Protein AF-A0A3A8J4N2-F1 (afdb_monomer)

pLDDT: mean 97.08, std 2.0, range [86.06, 98.88]

Sequence (189 aa):
MFRFPASQLADQCGNGGCVVSAYKDYGGRDYACGGVRYSGHTGIDYALVGGFSKMDYGVWAMNAARGYVEASVDGYFDRCNYWDQANPYAACGLYTANYIIMRHPDNTQTKYWHLKAYTQQFARGTTLACGNWIARVGSSGASTGPHLHFEYWVPGYGTDDPYAGSCGTPYTRWTAQGAYRGLPGITCQ

Radius of gyration: 15.18 Å; Cα contacts (8 Å, |Δi|>4): 567; chains: 1; bounding box: 36×42×35 Å

Secondary structure (DSSP, 8-state):
-B--SB---TTTTGGGTEEEEE---SSSS-TTSSS---TT--SEEEEETTHHHHHHH-PEEE--SSEEEEEEE--S--B--B--SS-TTSTTSTT---EEEEEPTTS-EEEEESBPTT-----TT-EE-TT-EEEEB-B-SSBSSSEEEEEEEETTTEEE-SSB-TTSBSS--BSS--STTSPPP----

Foldseek 3Di:
DWAFFWDCDCLAPPPPQKWWQAAADLPQAHQARHRSHDPRQQFIKTAGDVWVVNLVVWIFGWATAWFFFADWDAAQDQFDQAEDPVDLPPSQHVVRWTKTWTADPLRKIKIKISFDHPFADDDGGDTDGGGHGGGTFTHTHNGNTTIITMWIADPPPGTAYLDHYDSGHPDHVAPARDDVRDTTHRDYD

Solvent-accessible surface area (backbone atoms only — not comparable to full-atom values): 9259 Å² total; per-residue (Å²): 97,26,17,42,51,50,42,62,51,72,89,34,36,15,92,66,24,39,41,58,65,28,32,28,37,53,89,83,21,11,30,76,63,41,70,52,39,53,93,81,32,61,25,34,31,39,32,35,51,67,30,64,64,37,36,73,73,55,33,40,28,25,37,31,38,50,29,25,30,68,44,72,44,72,65,35,54,29,82,23,64,42,61,42,82,90,40,41,79,39,64,22,0,69,75,23,42,11,31,42,30,34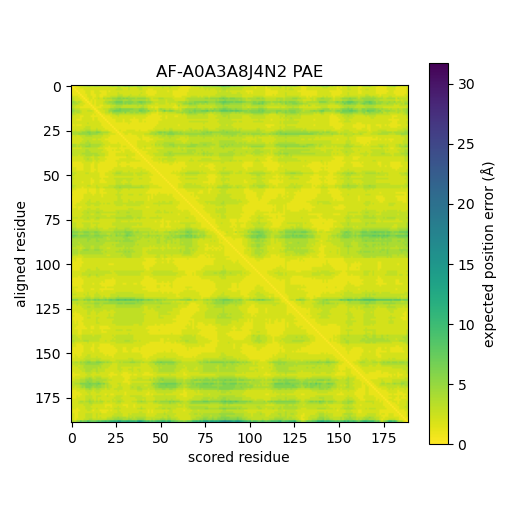,37,30,92,88,63,29,34,44,35,42,33,19,20,29,50,80,40,69,77,74,59,72,69,43,74,43,57,46,66,42,75,46,30,29,34,13,8,7,2,61,18,63,45,30,25,38,40,40,30,35,34,39,80,100,74,41,65,45,55,50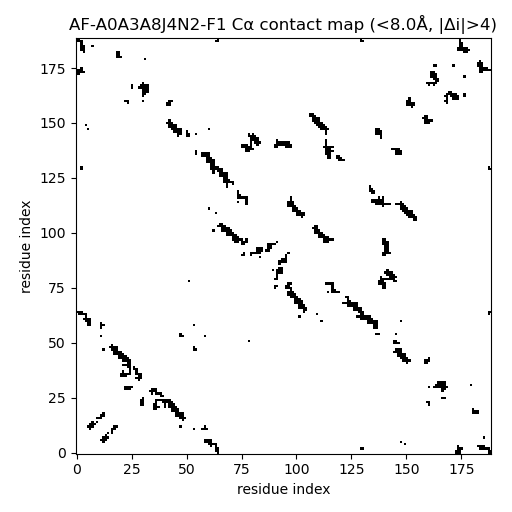,54,46,26,93,49,50,38,90,58,59,34,37,69,34,60,61,56,92,71,43,70,42,31,76,56,73,119

Nearest PDB structures (foldseek):
  6smk-assembly1_A  TM=7.694E-01  e=2.503E-06  Enterococcus faecalis V583
  4qpb-assembly1_A  TM=7.533E-01  e=2.503E-06  Staphylococcus simulans
  6jmx-assembly1_A  TM=8.275E-01  e=1.469E-05  Campylobacter jejuni
  6jn7-assembly2_B  TM=6.288E-01  e=1.186E-05  Campylobacter jejuni
  6yj1-assembly2_B  TM=6.320E-01  e=4.295E-05  Staphylococcus phage 2638A

Mean predicted aligned error: 2.53 Å

Structure (mmCIF, N/CA/C/O backbone):
data_AF-A0A3A8J4N2-F1
#
_entry.id   AF-A0A3A8J4N2-F1
#
loop_
_atom_site.group_PDB
_atom_site.id
_atom_site.type_symbol
_atom_site.label_atom_id
_atom_site.label_alt_id
_atom_site.label_comp_id
_atom_site.label_asym_id
_atom_site.label_entity_id
_atom_site.label_seq_id
_atom_site.pdbx_PDB_ins_code
_atom_site.Cartn_x
_atom_site.Cartn_y
_atom_site.Cartn_z
_atom_site.occupancy
_atom_site.B_iso_or_equiv
_atom_site.auth_seq_id
_atom_site.auth_comp_id
_atom_site.auth_asym_id
_atom_site.auth_atom_id
_atom_site.pdbx_PDB_model_num
ATOM 1 N N . MET A 1 1 ? 5.562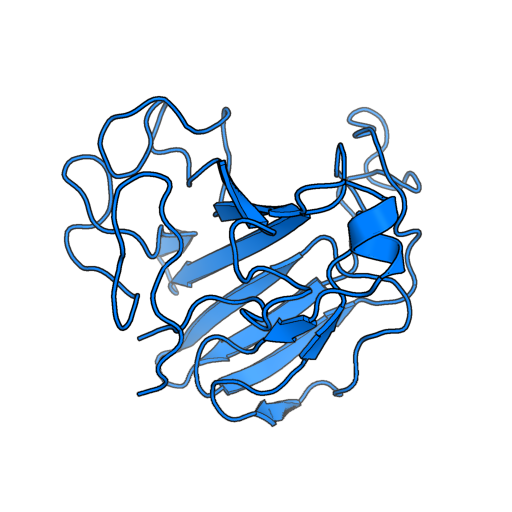 -15.743 2.727 1.00 93.88 1 MET A N 1
ATOM 2 C CA . MET A 1 1 ? 5.224 -15.111 1.433 1.00 93.88 1 MET A CA 1
ATOM 3 C C . MET A 1 1 ? 3.929 -14.333 1.591 1.00 93.88 1 MET A C 1
ATOM 5 O O . MET A 1 1 ? 3.207 -14.573 2.551 1.00 93.88 1 MET A O 1
ATOM 9 N N . PHE A 1 2 ? 3.666 -13.404 0.683 1.00 98.19 2 PHE A N 1
ATOM 10 C CA . PHE A 1 2 ? 2.557 -12.467 0.699 1.00 98.19 2 PHE A CA 1
ATOM 11 C C . PHE A 1 2 ? 1.561 -12.794 -0.408 1.00 98.19 2 PHE A C 1
ATOM 13 O O . PHE A 1 2 ? 1.954 -13.120 -1.528 1.00 98.19 2 PHE A O 1
ATOM 20 N N . ARG A 1 3 ? 0.275 -12.629 -0.120 1.00 97.88 3 ARG A N 1
ATOM 21 C CA . ARG A 1 3 ? -0.743 -12.414 -1.151 1.00 97.88 3 ARG A CA 1
ATOM 22 C C . ARG A 1 3 ? -0.863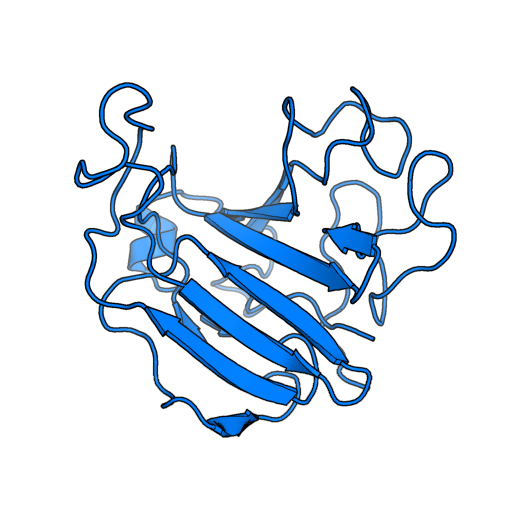 -10.927 -1.483 1.00 97.88 3 ARG A C 1
ATOM 24 O O . ARG A 1 3 ? -0.523 -10.084 -0.657 1.00 97.88 3 ARG A O 1
ATOM 31 N N . PHE A 1 4 ? -1.453 -10.599 -2.627 1.00 98.38 4 PHE A N 1
ATOM 32 C CA . PHE A 1 4 ? -1.806 -9.231 -3.016 1.00 98.38 4 PHE A CA 1
ATOM 33 C C . PHE A 1 4 ? -2.555 -8.487 -1.900 1.00 98.38 4 PHE A C 1
ATOM 35 O O . PHE A 1 4 ? -3.528 -9.034 -1.410 1.00 98.38 4 PHE A O 1
ATOM 42 N N . PRO A 1 5 ? -2.189 -7.267 -1.480 1.00 98.38 5 PRO A N 1
ATOM 43 C CA . PRO A 1 5 ? -2.724 -6.667 -0.252 1.00 98.38 5 PRO A CA 1
ATOM 44 C C . PRO A 1 5 ? -4.085 -5.960 -0.401 1.00 98.38 5 PRO A C 1
ATOM 46 O O . PRO A 1 5 ? -4.490 -5.226 0.498 1.00 98.38 5 PRO A O 1
ATOM 49 N N . ALA A 1 6 ? -4.821 -6.170 -1.498 1.00 98.19 6 ALA A N 1
ATOM 50 C CA . ALA A 1 6 ? -6.174 -5.637 -1.681 1.00 98.19 6 ALA A CA 1
ATOM 51 C C . ALA A 1 6 ? -7.142 -6.669 -2.281 1.00 98.19 6 ALA A C 1
ATOM 53 O O . ALA A 1 6 ? -6.742 -7.682 -2.851 1.00 98.19 6 ALA A O 1
ATOM 54 N N . SER A 1 7 ? -8.441 -6.450 -2.124 1.00 96.94 7 SER A N 1
ATOM 55 C CA . SER A 1 7 ? -9.482 -7.375 -2.583 1.00 96.94 7 SER A CA 1
ATOM 56 C C . SER A 1 7 ? -9.609 -7.448 -4.100 1.00 96.94 7 SER A C 1
ATOM 58 O O . SER A 1 7 ? -9.824 -6.434 -4.756 1.00 96.94 7 SER A O 1
ATOM 60 N N . GLN A 1 8 ? -9.563 -8.667 -4.646 1.00 92.44 8 GLN A N 1
ATOM 61 C CA . GLN A 1 8 ? -9.831 -8.959 -6.061 1.00 92.44 8 GLN A CA 1
ATOM 62 C C . GLN A 1 8 ? -11.274 -9.410 -6.331 1.00 92.44 8 GLN A C 1
ATOM 64 O O . GLN A 1 8 ? -11.534 -10.083 -7.328 1.00 92.44 8 GLN A O 1
ATOM 69 N N . LEU A 1 9 ? -12.233 -9.033 -5.479 1.00 93.38 9 LEU A N 1
ATOM 70 C CA . LEU A 1 9 ? -13.641 -9.107 -5.880 1.00 93.38 9 LEU A CA 1
ATOM 71 C C . LEU A 1 9 ? -13.841 -8.327 -7.191 1.00 93.38 9 LEU A C 1
ATOM 73 O O . LEU A 1 9 ? -13.159 -7.325 -7.429 1.00 93.38 9 LEU A O 1
ATOM 77 N N . ALA A 1 10 ? -14.740 -8.812 -8.051 1.00 89.19 10 ALA A N 1
ATOM 78 C CA . ALA A 1 10 ? -14.925 -8.317 -9.421 1.00 89.19 10 ALA A CA 1
ATOM 79 C C . ALA A 1 10 ? -15.253 -6.814 -9.503 1.00 89.19 10 ALA A C 1
ATOM 81 O O . ALA A 1 10 ? -14.955 -6.169 -10.503 1.00 89.19 10 ALA A O 1
ATOM 82 N N . ASP A 1 11 ? -15.856 -6.270 -8.451 1.00 89.81 11 ASP A N 1
ATOM 83 C CA . ASP A 1 11 ? -16.238 -4.870 -8.271 1.00 89.81 11 ASP A CA 1
ATOM 84 C C . ASP A 1 11 ? -15.158 -4.013 -7.572 1.00 89.81 11 ASP A C 1
ATOM 86 O O . ASP A 1 11 ? -15.227 -2.779 -7.606 1.00 89.81 11 ASP A O 1
ATOM 90 N N . GLN A 1 12 ? -14.129 -4.638 -6.992 1.00 95.44 12 GLN A N 1
ATOM 91 C CA . GLN A 1 12 ? -13.005 -3.991 -6.305 1.00 95.44 12 GLN A CA 1
ATOM 92 C C . GLN A 1 12 ? -11.764 -3.951 -7.202 1.00 95.44 12 GLN A C 1
ATOM 94 O O . GLN A 1 12 ? -11.810 -3.259 -8.212 1.00 95.44 12 GLN A O 1
ATOM 99 N N . CYS A 1 13 ? -10.665 -4.643 -6.871 1.00 96.75 13 CYS A N 1
ATOM 100 C CA . CYS A 1 13 ? -9.487 -4.713 -7.746 1.00 96.75 13 CYS A CA 1
ATOM 101 C C . CYS A 1 13 ? -9.597 -5.780 -8.844 1.00 96.75 13 CYS A C 1
ATOM 103 O O . CYS A 1 13 ? -8.736 -5.831 -9.724 1.00 96.75 13 CYS A O 1
ATOM 105 N N . GLY A 1 14 ? -10.613 -6.648 -8.796 1.00 92.44 14 GLY A N 1
ATOM 106 C CA . GLY A 1 14 ? -10.880 -7.601 -9.870 1.00 92.44 14 GLY A CA 1
ATOM 107 C C . GLY A 1 14 ? -11.170 -6.883 -11.191 1.00 92.44 14 GLY A C 1
ATOM 108 O O . GLY A 1 14 ? -11.513 -5.702 -11.208 1.00 92.44 14 GLY A O 1
ATOM 109 N N . ASN A 1 15 ? -10.997 -7.588 -12.313 1.00 91.38 15 ASN A N 1
ATOM 110 C CA . ASN A 1 15 ? -11.297 -7.080 -13.661 1.00 91.38 15 ASN A CA 1
ATOM 111 C C . ASN A 1 15 ? -10.657 -5.715 -13.995 1.00 91.38 15 ASN A C 1
ATOM 113 O O . ASN A 1 15 ? -11.250 -4.896 -14.692 1.00 91.38 15 ASN A O 1
ATOM 117 N N . GLY A 1 16 ? -9.443 -5.463 -13.493 1.00 93.12 16 GLY A N 1
ATOM 118 C CA . GLY A 1 16 ? -8.705 -4.226 -13.763 1.00 93.12 16 GLY A CA 1
ATOM 119 C C . GLY A 1 16 ? -9.111 -3.036 -12.892 1.00 93.12 16 GLY A C 1
ATOM 120 O O . GLY A 1 16 ? -8.769 -1.905 -13.218 1.00 93.12 16 GLY A O 1
ATOM 121 N N . GLY A 1 17 ? -9.816 -3.259 -11.779 1.00 96.56 17 GLY A N 1
ATOM 122 C CA . GLY A 1 17 ? -10.197 -2.182 -10.864 1.00 96.56 17 GLY A CA 1
ATOM 123 C C . GLY A 1 17 ? -9.047 -1.601 -10.028 1.00 96.56 17 GLY A C 1
ATOM 124 O O . GLY A 1 17 ? -9.217 -0.549 -9.413 1.00 96.56 17 GLY A O 1
ATOM 125 N N . CYS A 1 18 ? -7.872 -2.238 -10.039 1.00 97.94 18 CYS A N 1
ATOM 126 C CA . CYS A 1 18 ? -6.632 -1.688 -9.493 1.00 97.94 18 CYS A CA 1
ATOM 127 C C . CYS A 1 18 ? -5.467 -1.941 -10.449 1.00 97.94 18 CYS A C 1
ATOM 129 O O . CYS A 1 18 ? -5.432 -2.958 -11.144 1.00 97.94 18 CYS A O 1
ATOM 131 N N . VAL A 1 19 ? -4.493 -1.035 -10.449 1.00 97.38 19 VAL A N 1
ATOM 132 C CA . VAL A 1 19 ? -3.272 -1.146 -11.258 1.00 97.38 19 VAL A CA 1
ATOM 133 C C . VAL A 1 19 ? -2.054 -0.793 -10.427 1.00 97.38 19 VAL A C 1
ATOM 135 O O . VAL A 1 19 ? -2.144 0.014 -9.505 1.00 97.38 19 VAL A O 1
ATOM 138 N N . VAL A 1 20 ? -0.899 -1.353 -10.783 1.00 98.19 20 VAL A N 1
ATOM 139 C CA . VAL A 1 20 ? 0.361 -0.858 -10.227 1.00 98.19 20 VAL A CA 1
ATOM 140 C C . VAL A 1 20 ? 0.706 0.478 -10.885 1.00 98.19 20 VAL A C 1
ATOM 142 O O . VAL A 1 20 ? 0.865 0.551 -12.112 1.00 98.19 20 VAL A O 1
ATOM 145 N N . SER A 1 21 ? 0.799 1.533 -10.077 1.00 97.94 21 SER A N 1
ATOM 146 C CA . SER A 1 21 ? 1.184 2.878 -10.523 1.00 97.94 21 SER A CA 1
ATOM 147 C C . SER A 1 21 ? 2.650 3.195 -10.246 1.00 97.94 21 SER A C 1
ATOM 149 O O . SER A 1 21 ? 3.254 3.927 -11.029 1.00 97.94 21 SER A O 1
ATOM 151 N N . ALA A 1 22 ? 3.232 2.618 -9.195 1.00 98.31 22 ALA A N 1
ATOM 152 C CA . ALA A 1 22 ? 4.645 2.758 -8.867 1.00 98.31 22 ALA A CA 1
ATOM 153 C C . ALA A 1 22 ? 5.157 1.530 -8.102 1.00 98.31 22 ALA A C 1
ATOM 155 O O . ALA A 1 22 ? 4.448 0.967 -7.272 1.00 98.31 22 ALA A O 1
ATOM 156 N N . TYR A 1 23 ? 6.396 1.142 -8.378 1.00 98.56 23 TYR A N 1
ATOM 157 C CA . TYR A 1 23 ? 7.195 0.182 -7.618 1.00 98.56 23 TYR A CA 1
ATOM 158 C C . TYR A 1 23 ? 8.248 0.910 -6.785 1.00 98.56 23 TYR A C 1
ATOM 160 O O . TYR A 1 23 ? 8.446 2.120 -6.953 1.00 98.56 23 TYR A O 1
ATOM 168 N N . LYS A 1 24 ? 8.955 0.174 -5.923 1.00 98.06 24 LYS A N 1
ATOM 169 C CA . LYS A 1 24 ? 10.023 0.737 -5.100 1.00 98.06 24 LYS A CA 1
ATOM 170 C C . LYS A 1 24 ? 11.123 1.300 -6.001 1.00 98.06 24 LYS A C 1
ATOM 172 O O . LYS A 1 24 ? 11.468 0.716 -7.029 1.00 98.06 24 LYS A O 1
ATOM 177 N N . ASP A 1 25 ? 11.690 2.430 -5.600 1.00 97.88 25 ASP A N 1
ATOM 178 C CA . ASP A 1 25 ? 12.796 3.060 -6.306 1.00 97.88 25 ASP A CA 1
ATOM 179 C C . ASP A 1 25 ? 14.148 2.457 -5.894 1.00 97.88 25 ASP A C 1
ATOM 181 O O . ASP A 1 25 ? 14.614 2.617 -4.765 1.00 97.88 25 ASP A O 1
ATOM 185 N N . TYR A 1 26 ? 14.810 1.792 -6.838 1.00 95.69 26 TYR A N 1
ATOM 186 C CA . TYR A 1 26 ? 16.181 1.292 -6.744 1.00 95.69 26 TYR A CA 1
ATOM 187 C C . TYR A 1 26 ? 17.149 2.246 -7.458 1.00 95.69 26 TYR A C 1
ATOM 189 O O . TYR A 1 26 ? 17.800 1.901 -8.447 1.00 95.69 26 TYR A O 1
ATOM 197 N N . GLY A 1 27 ? 17.231 3.486 -6.967 1.00 94.31 27 GLY A N 1
ATOM 198 C CA . GLY A 1 27 ? 18.179 4.484 -7.475 1.00 94.31 27 GLY A CA 1
ATOM 199 C C . GLY A 1 27 ? 17.889 4.914 -8.914 1.00 94.31 27 GLY A C 1
ATOM 200 O O . GLY A 1 27 ? 18.793 4.987 -9.747 1.00 94.31 27 GLY A O 1
ATOM 201 N N . GLY A 1 28 ? 16.620 5.168 -9.224 1.00 95.94 28 GLY A N 1
ATOM 202 C CA . GLY A 1 28 ? 16.160 5.629 -10.527 1.00 95.94 28 GLY A CA 1
ATOM 203 C C . GLY A 1 28 ? 15.512 4.550 -11.399 1.00 95.94 28 GLY A C 1
ATOM 204 O O . GLY A 1 28 ? 15.123 4.848 -12.534 1.00 95.94 28 GLY A O 1
ATOM 205 N N . ARG A 1 29 ? 15.364 3.323 -10.898 1.00 97.31 29 ARG A N 1
ATOM 206 C CA . ARG A 1 29 ? 14.798 2.166 -11.612 1.00 97.31 29 ARG A CA 1
ATOM 207 C C . ARG A 1 29 ? 13.898 1.352 -10.686 1.00 97.31 29 ARG A C 1
ATOM 209 O O . ARG A 1 29 ? 14.113 1.362 -9.483 1.00 97.31 29 ARG A O 1
ATOM 216 N N . ASP A 1 30 ? 12.914 0.650 -11.235 1.00 97.75 30 ASP A N 1
ATOM 217 C CA . ASP A 1 30 ? 12.145 -0.350 -10.479 1.00 97.75 30 ASP A CA 1
ATOM 218 C C . ASP A 1 30 ? 12.846 -1.726 -10.449 1.00 97.75 30 ASP A C 1
ATOM 220 O O . ASP A 1 30 ? 13.921 -1.908 -11.033 1.00 97.75 30 ASP A O 1
ATOM 224 N N . TYR A 1 31 ? 12.234 -2.711 -9.779 1.00 97.62 31 TYR A N 1
ATOM 225 C CA . TYR A 1 31 ? 12.774 -4.070 -9.630 1.00 97.62 31 TYR A CA 1
ATOM 226 C C . TYR A 1 31 ? 13.140 -4.745 -10.968 1.00 97.62 31 TYR A C 1
ATOM 228 O O . TYR A 1 31 ? 14.070 -5.553 -11.025 1.00 97.62 31 TYR A O 1
ATOM 236 N N . ALA A 1 32 ? 12.437 -4.401 -12.052 1.00 97.44 32 ALA A N 1
ATOM 237 C CA . ALA A 1 32 ? 12.620 -4.952 -13.393 1.00 97.44 32 ALA A CA 1
ATOM 238 C C . ALA A 1 32 ? 13.513 -4.068 -14.280 1.00 97.44 32 ALA A C 1
ATOM 240 O O . ALA A 1 32 ? 13.529 -4.227 -15.499 1.00 97.44 32 ALA A O 1
ATOM 241 N N . CYS A 1 33 ? 14.259 -3.135 -13.680 1.00 97.50 33 CYS A N 1
ATOM 242 C CA . CYS A 1 33 ? 15.061 -2.130 -14.376 1.00 97.50 33 CYS A CA 1
ATOM 243 C C . CYS A 1 33 ? 14.235 -1.145 -15.226 1.00 97.50 33 CYS A C 1
ATOM 245 O O . CYS A 1 33 ? 14.795 -0.460 -16.084 1.00 97.50 33 CYS A O 1
ATOM 247 N N . GLY A 1 34 ? 12.922 -1.068 -14.993 1.00 96.69 34 GLY A N 1
ATOM 248 C CA . GLY A 1 34 ? 11.997 -0.168 -15.666 1.00 96.69 34 GLY A CA 1
ATOM 249 C C . GLY A 1 34 ? 11.867 1.192 -14.978 1.00 96.69 34 GLY A C 1
ATOM 250 O O . GLY A 1 34 ? 12.604 1.533 -14.050 1.00 96.69 34 GLY A O 1
ATOM 251 N N . GLY A 1 35 ? 10.917 1.989 -15.472 1.00 97.00 35 GLY A N 1
ATOM 252 C CA . GLY A 1 35 ? 10.662 3.359 -15.017 1.00 97.00 35 GLY A CA 1
ATOM 253 C C . GLY A 1 35 ? 9.353 3.553 -14.248 1.00 97.00 35 GLY A C 1
ATOM 254 O O . GLY A 1 35 ? 8.973 4.699 -14.025 1.00 97.00 35 GLY A O 1
ATOM 255 N N . VAL A 1 36 ? 8.636 2.489 -13.867 1.00 97.75 36 VAL A N 1
ATOM 256 C CA . VAL A 1 36 ? 7.345 2.600 -13.156 1.00 97.75 36 VAL A CA 1
ATOM 257 C C . VAL A 1 36 ? 7.616 2.823 -11.670 1.00 97.75 36 VAL A C 1
ATOM 259 O O . VAL A 1 36 ? 7.467 1.935 -10.841 1.00 97.75 36 VAL A O 1
ATOM 262 N N . ARG A 1 37 ? 8.091 4.025 -11.352 1.00 96.88 37 ARG A N 1
ATOM 263 C CA . ARG A 1 37 ? 8.495 4.480 -10.017 1.00 96.88 37 ARG A CA 1
ATOM 264 C C . ARG A 1 37 ? 8.560 6.005 -9.997 1.00 96.88 37 ARG A C 1
ATOM 266 O O . ARG A 1 37 ? 8.595 6.643 -11.049 1.00 96.88 37 ARG A O 1
ATOM 273 N N . TYR A 1 38 ? 8.722 6.586 -8.816 1.00 96.44 38 TYR A N 1
ATOM 274 C CA . TYR A 1 38 ? 9.194 7.965 -8.652 1.00 96.44 38 TYR A CA 1
ATOM 275 C C . TYR A 1 38 ? 10.322 8.031 -7.618 1.00 96.44 38 TYR A C 1
ATOM 277 O O . TYR A 1 38 ? 10.585 7.058 -6.919 1.00 96.44 38 TYR A O 1
ATOM 285 N N . SER A 1 39 ? 11.053 9.150 -7.588 1.00 96.25 39 SER A N 1
ATOM 286 C CA . SER A 1 39 ? 12.271 9.288 -6.777 1.00 96.25 39 SER A CA 1
ATOM 287 C C . SER A 1 39 ? 11.998 9.051 -5.292 1.00 96.25 39 SER A C 1
ATOM 289 O O . SER A 1 39 ? 11.147 9.722 -4.713 1.00 96.25 39 SER A O 1
ATOM 291 N N . GLY A 1 40 ? 12.753 8.140 -4.680 1.00 95.06 40 GLY A N 1
ATOM 292 C CA . GLY A 1 40 ? 12.669 7.838 -3.250 1.00 95.06 40 GLY A CA 1
ATOM 293 C C . GLY A 1 40 ? 11.438 7.031 -2.829 1.00 95.06 40 GLY A C 1
ATOM 294 O O . GLY A 1 40 ? 11.182 6.918 -1.634 1.00 95.06 40 GLY A O 1
ATOM 295 N N . HIS A 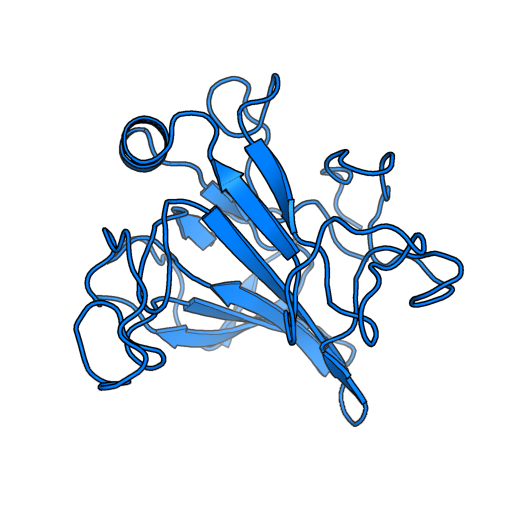1 41 ? 10.674 6.474 -3.772 1.00 97.19 41 HIS A N 1
ATOM 296 C CA . HIS A 1 41 ? 9.500 5.665 -3.456 1.00 97.19 41 HIS A CA 1
ATOM 297 C C . HIS A 1 41 ? 9.881 4.376 -2.704 1.00 97.19 41 HIS A C 1
ATOM 299 O O . HIS A 1 41 ? 10.722 3.603 -3.164 1.00 97.19 41 HIS A O 1
ATOM 305 N N . THR A 1 42 ? 9.268 4.133 -1.545 1.00 97.31 42 THR A N 1
ATOM 306 C CA . THR A 1 42 ? 9.687 3.093 -0.587 1.00 97.31 42 THR A CA 1
ATOM 307 C C . THR A 1 42 ? 8.922 1.776 -0.687 1.00 97.31 42 THR A C 1
ATOM 309 O O . THR A 1 42 ? 9.300 0.814 -0.016 1.00 97.31 42 THR A O 1
ATOM 312 N N . GLY A 1 43 ? 7.883 1.710 -1.517 1.00 97.50 43 GLY A N 1
ATOM 313 C CA . GLY A 1 43 ? 6.956 0.585 -1.564 1.00 97.50 43 GLY A CA 1
ATOM 314 C C . GLY A 1 43 ? 6.315 0.415 -2.934 1.00 97.50 43 GLY A C 1
ATOM 315 O O . GLY A 1 43 ? 6.937 0.673 -3.960 1.00 97.50 43 GLY A O 1
ATOM 316 N N . ILE A 1 44 ? 5.072 -0.052 -2.952 1.00 98.56 44 ILE A N 1
ATOM 317 C CA . ILE A 1 44 ? 4.290 -0.269 -4.168 1.00 98.56 44 ILE A CA 1
ATOM 318 C C . ILE A 1 44 ? 2.964 0.462 -4.039 1.00 98.56 44 ILE A C 1
ATOM 320 O O . ILE A 1 44 ? 2.254 0.268 -3.052 1.00 98.56 44 ILE A O 1
ATOM 324 N N . ASP A 1 45 ? 2.598 1.201 -5.078 1.00 98.69 45 ASP A N 1
ATOM 325 C CA . ASP A 1 45 ? 1.304 1.858 -5.164 1.00 98.69 45 ASP A CA 1
ATOM 326 C C . ASP A 1 45 ? 0.355 1.049 -6.037 1.00 98.69 45 ASP A C 1
ATOM 328 O O . ASP A 1 45 ? 0.590 0.832 -7.232 1.00 98.69 45 ASP A O 1
ATOM 332 N N . TYR A 1 46 ? -0.756 0.643 -5.434 1.00 98.69 46 TYR A N 1
ATOM 333 C CA . TYR A 1 46 ? -1.889 0.052 -6.127 1.00 98.69 46 TYR A CA 1
ATOM 334 C C . TYR A 1 46 ? -2.990 1.101 -6.268 1.00 98.69 46 TYR A C 1
ATOM 336 O O . TYR A 1 46 ? -3.827 1.270 -5.376 1.00 98.69 46 TYR A O 1
ATOM 344 N N . ALA A 1 47 ? -2.970 1.827 -7.384 1.00 98.56 47 ALA A N 1
ATOM 345 C CA . ALA A 1 47 ? -3.955 2.856 -7.686 1.00 98.56 47 ALA A CA 1
ATOM 346 C C . ALA A 1 47 ? -5.339 2.250 -7.927 1.00 98.56 47 ALA A C 1
ATOM 348 O O . ALA A 1 47 ? -5.479 1.242 -8.629 1.00 98.56 47 ALA A O 1
ATOM 349 N N . LEU A 1 48 ? -6.367 2.897 -7.376 1.00 98.50 48 LEU A N 1
ATOM 350 C CA . LEU A 1 48 ? -7.757 2.525 -7.611 1.00 98.50 48 LEU A CA 1
ATOM 351 C C . LEU A 1 48 ? -8.219 3.083 -8.961 1.00 98.50 48 LEU A C 1
ATOM 353 O O . LEU A 1 48 ? -8.315 4.299 -9.153 1.00 98.50 48 LEU A O 1
ATOM 357 N N . VAL A 1 49 ? -8.557 2.202 -9.901 1.00 97.81 49 VAL A N 1
ATOM 358 C CA . VAL A 1 49 ? -9.103 2.615 -11.198 1.00 97.81 49 VAL A CA 1
ATOM 359 C C . VAL A 1 49 ? -10.521 3.146 -10.985 1.00 97.81 49 VAL A C 1
ATOM 361 O O . VAL A 1 49 ? -11.402 2.446 -10.483 1.00 97.81 49 VAL A O 1
ATOM 364 N N . GLY A 1 50 ? -10.725 4.417 -11.337 1.00 96.50 50 GLY A N 1
ATOM 365 C CA . GLY A 1 50 ? -11.932 5.186 -11.010 1.00 96.50 50 GLY A CA 1
ATOM 366 C C . GLY A 1 50 ? -11.758 6.168 -9.844 1.00 96.50 50 GLY A C 1
ATOM 367 O O . GLY A 1 50 ? -12.708 6.874 -9.507 1.00 96.50 50 GLY A O 1
ATOM 368 N N . GLY A 1 51 ? -10.563 6.243 -9.242 1.00 98.12 51 GLY A N 1
ATOM 369 C CA . GLY A 1 51 ? -10.190 7.274 -8.272 1.00 98.12 51 GLY A CA 1
ATOM 370 C C . GLY A 1 51 ? -11.143 7.349 -7.079 1.00 98.12 51 GLY A C 1
ATOM 371 O O . GLY A 1 51 ? -11.479 6.333 -6.468 1.00 98.12 51 GLY A O 1
ATOM 372 N N . PHE A 1 52 ? -11.598 8.558 -6.747 1.00 98.50 52 PHE A N 1
ATOM 373 C CA . PHE A 1 52 ? -12.463 8.791 -5.586 1.00 98.50 52 PHE A CA 1
ATOM 374 C C . PHE A 1 52 ? -13.797 8.046 -5.653 1.00 98.50 52 PHE A C 1
ATOM 376 O O . PHE A 1 52 ? -14.244 7.542 -4.631 1.00 98.50 52 PHE A O 1
ATOM 383 N N . SER A 1 53 ? -14.383 7.861 -6.838 1.00 97.69 53 SER A N 1
ATOM 384 C CA . SER A 1 53 ? -15.606 7.060 -6.975 1.00 97.69 53 SER A CA 1
ATOM 385 C C . SER A 1 53 ? -15.374 5.593 -6.592 1.00 97.69 53 SER A C 1
ATOM 387 O O . SER A 1 53 ? -16.230 4.965 -5.971 1.00 97.69 53 SER A O 1
ATOM 389 N N . LYS A 1 54 ? -14.196 5.036 -6.913 1.00 97.88 54 LYS A N 1
ATOM 390 C CA . LYS A 1 54 ? -13.813 3.672 -6.506 1.00 97.88 54 LYS A CA 1
ATOM 391 C C . LYS A 1 54 ? -13.469 3.596 -5.014 1.00 97.88 54 LYS A C 1
ATOM 393 O O . LYS A 1 54 ? -13.790 2.603 -4.364 1.00 97.88 54 LYS A O 1
ATOM 398 N N . MET A 1 55 ? -12.866 4.643 -4.457 1.00 98.25 55 MET A N 1
ATOM 399 C CA . MET A 1 55 ? -12.673 4.771 -3.009 1.00 98.25 55 MET A CA 1
ATOM 400 C C . MET A 1 55 ? -14.014 4.772 -2.259 1.00 98.25 55 MET A C 1
ATOM 402 O O . MET A 1 55 ? -14.157 4.055 -1.270 1.00 98.25 55 MET A O 1
ATOM 406 N N . ASP A 1 56 ? -14.998 5.531 -2.748 1.00 97.69 56 ASP A N 1
ATOM 407 C CA . ASP A 1 56 ? -16.331 5.648 -2.143 1.00 97.69 56 ASP A CA 1
ATOM 408 C C . ASP A 1 56 ? -17.112 4.328 -2.211 1.00 97.69 56 ASP A C 1
ATOM 410 O O . ASP A 1 56 ? -17.819 3.979 -1.265 1.00 97.69 56 ASP A O 1
ATOM 414 N N . TYR A 1 57 ? -16.897 3.537 -3.267 1.00 95.94 57 TYR A N 1
ATOM 415 C CA . TYR A 1 57 ? -17.386 2.159 -3.353 1.00 95.94 57 TYR A CA 1
ATOM 416 C C . TYR A 1 57 ? -16.849 1.268 -2.213 1.00 95.94 57 TYR A C 1
ATOM 418 O O . TYR A 1 57 ? -17.586 0.472 -1.630 1.00 95.94 57 TYR A O 1
ATOM 426 N N . GLY A 1 58 ? -15.577 1.445 -1.840 1.00 96.75 58 GLY A N 1
ATOM 427 C CA . GLY A 1 58 ? -14.951 0.778 -0.699 1.00 96.75 58 GLY A CA 1
ATOM 428 C C . GLY A 1 58 ? -14.171 -0.479 -1.070 1.00 96.75 58 GLY A C 1
ATOM 429 O O . GLY A 1 58 ? -14.666 -1.597 -0.942 1.00 96.75 58 GLY A O 1
ATOM 430 N N . VAL A 1 59 ? -12.909 -0.294 -1.459 1.00 98.50 59 VAL A N 1
ATOM 431 C CA . VAL A 1 59 ? -11.967 -1.394 -1.705 1.00 98.50 59 VAL A CA 1
ATOM 432 C C . VAL A 1 59 ? -11.320 -1.836 -0.395 1.00 98.50 59 VAL A C 1
ATOM 434 O O . VAL A 1 59 ? -10.773 -1.010 0.334 1.00 98.50 59 VAL A O 1
ATOM 437 N N . TRP A 1 60 ? -11.359 -3.132 -0.092 1.00 98.50 60 TRP A N 1
ATOM 438 C CA . TRP A 1 60 ? -10.718 -3.693 1.097 1.00 98.50 60 TRP A CA 1
ATOM 439 C C . TRP A 1 60 ? -9.207 -3.815 0.912 1.00 98.50 60 TRP A C 1
ATOM 441 O O . TRP A 1 60 ? -8.744 -4.483 -0.016 1.00 98.50 60 TRP A O 1
ATOM 451 N N . ALA A 1 61 ? -8.452 -3.248 1.852 1.00 98.56 61 ALA A N 1
ATOM 452 C CA . ALA A 1 61 ? -7.085 -3.657 2.134 1.00 98.56 61 ALA A CA 1
ATOM 453 C C . ALA A 1 61 ? -7.119 -4.961 2.942 1.00 98.56 61 ALA A C 1
ATOM 455 O O . ALA A 1 61 ? -7.948 -5.150 3.841 1.00 98.56 61 ALA A O 1
ATOM 456 N N . MET A 1 62 ? -6.229 -5.882 2.604 1.00 98.31 62 MET A N 1
ATOM 457 C CA . MET A 1 62 ? -6.221 -7.242 3.122 1.00 98.31 62 MET A CA 1
ATOM 458 C C . MET A 1 62 ? -4.843 -7.591 3.661 1.00 98.31 62 MET A C 1
ATOM 460 O O . MET A 1 62 ? -3.833 -7.312 3.020 1.00 98.31 62 MET A O 1
ATOM 464 N N . ASN A 1 63 ? -4.814 -8.245 4.819 1.00 98.31 63 ASN A N 1
ATOM 465 C CA . ASN A 1 63 ? -3.577 -8.690 5.436 1.00 98.31 63 ASN A CA 1
ATOM 466 C C . ASN A 1 63 ? -2.835 -9.665 4.506 1.00 98.31 63 ASN A C 1
ATOM 468 O O . ASN A 1 63 ? -3.355 -10.727 4.152 1.00 98.31 63 ASN A O 1
ATOM 472 N N . ALA A 1 64 ? -1.620 -9.300 4.109 1.00 98.44 64 ALA A N 1
ATOM 473 C CA . ALA A 1 64 ? -0.862 -9.990 3.077 1.00 98.44 64 ALA A CA 1
ATOM 474 C C . ALA A 1 64 ? -0.278 -11.334 3.543 1.00 98.44 64 ALA A C 1
ATOM 476 O O . ALA A 1 64 ? -0.088 -12.232 2.726 1.00 98.44 64 ALA A O 1
ATOM 477 N N . ALA A 1 65 ? -0.006 -11.491 4.840 1.00 98.56 65 ALA A N 1
ATOM 478 C CA . ALA A 1 65 ? 0.485 -12.728 5.450 1.00 98.56 65 ALA A CA 1
ATOM 479 C C . ALA A 1 65 ? 0.127 -12.787 6.937 1.00 98.56 65 ALA A C 1
ATOM 481 O O . ALA A 1 65 ? -0.148 -11.760 7.554 1.00 98.56 65 ALA A O 1
ATOM 482 N N . ARG A 1 66 ? 0.172 -13.982 7.545 1.00 98.31 66 ARG A N 1
ATOM 483 C CA . ARG A 1 66 ? -0.086 -14.129 8.988 1.00 98.31 66 ARG A CA 1
ATOM 484 C C . ARG A 1 66 ? 0.830 -13.218 9.811 1.00 98.31 66 ARG A C 1
ATOM 486 O O . ARG A 1 66 ? 2.023 -13.103 9.526 1.00 98.31 66 ARG A O 1
ATOM 493 N N . GLY A 1 67 ? 0.286 -12.600 10.845 1.00 98.38 67 GLY A N 1
ATOM 494 C CA . GLY A 1 67 ? 1.026 -11.663 11.683 1.00 98.38 67 GLY A CA 1
ATOM 495 C C . GLY A 1 67 ? 0.136 -11.047 12.745 1.00 98.38 67 GLY A C 1
ATOM 496 O O . GLY A 1 67 ? -1.000 -11.479 12.924 1.00 98.38 67 GLY A O 1
ATOM 497 N N . TYR A 1 68 ? 0.635 -10.029 13.432 1.00 98.75 68 TYR A N 1
ATOM 498 C CA . TYR A 1 68 ? -0.162 -9.249 14.371 1.00 98.75 68 TYR A CA 1
ATOM 499 C C . TYR A 1 68 ? -0.082 -7.756 14.066 1.00 98.75 68 TYR A C 1
ATOM 501 O O . TYR A 1 68 ? 0.905 -7.283 13.502 1.00 98.75 68 TYR A O 1
ATOM 509 N N . VAL A 1 69 ? -1.125 -7.016 14.446 1.00 98.81 69 VAL A N 1
ATOM 510 C CA . VAL A 1 69 ? -1.162 -5.553 14.335 1.00 98.81 69 VAL A CA 1
ATOM 511 C C . VAL A 1 69 ? -0.141 -4.970 15.305 1.00 98.81 69 VAL A C 1
ATOM 513 O O . VAL A 1 69 ? -0.346 -4.975 16.518 1.00 98.81 69 VAL A O 1
ATOM 516 N N . GLU A 1 70 ? 0.979 -4.480 14.797 1.00 98.69 70 GLU A N 1
ATOM 517 C CA . GLU A 1 70 ? 2.030 -3.897 15.629 1.00 98.69 70 GLU A CA 1
ATOM 518 C C . GLU A 1 70 ? 1.740 -2.442 15.983 1.00 98.69 70 GLU A C 1
ATOM 520 O O . GLU A 1 70 ? 1.958 -2.023 17.125 1.00 98.69 70 GLU A O 1
ATOM 525 N N . ALA A 1 71 ? 1.252 -1.686 15.004 1.00 98.44 71 ALA A N 1
ATOM 526 C CA . ALA A 1 71 ? 0.892 -0.288 15.139 1.00 98.44 71 ALA A CA 1
ATOM 527 C C . ALA A 1 71 ? -0.200 0.060 14.130 1.00 98.44 71 ALA A C 1
ATOM 529 O O . ALA A 1 71 ? -0.295 -0.544 13.059 1.00 98.44 71 ALA A O 1
ATOM 530 N N . SER A 1 72 ? -1.010 1.048 14.475 1.00 98.06 72 SER A N 1
ATOM 531 C CA . SER A 1 72 ? -2.061 1.549 13.610 1.00 98.06 72 SER A CA 1
ATOM 532 C C . SER A 1 72 ? -2.398 2.984 13.993 1.00 98.06 72 SER A C 1
ATOM 534 O O . SER A 1 72 ? -2.354 3.347 15.170 1.00 98.06 72 SER A O 1
ATOM 536 N N . VAL A 1 73 ? -2.722 3.796 12.995 1.00 98.25 73 VAL A N 1
ATOM 537 C CA . VAL A 1 73 ? -3.192 5.175 13.151 1.00 98.25 73 VAL A CA 1
ATOM 538 C C . VAL A 1 73 ? -4.397 5.350 12.250 1.00 98.25 73 VAL A C 1
ATOM 540 O O . VAL A 1 73 ? -4.341 4.966 11.083 1.00 98.25 73 VAL A O 1
ATOM 543 N N . ASP A 1 74 ? -5.471 5.917 12.788 1.00 98.25 74 ASP A N 1
ATOM 544 C CA . ASP A 1 74 ? -6.734 6.129 12.084 1.00 98.25 74 ASP A CA 1
ATOM 545 C C . ASP A 1 74 ? -7.345 7.490 12.457 1.00 98.25 74 ASP A C 1
ATOM 547 O O . ASP A 1 74 ? -7.016 8.067 13.496 1.00 98.25 74 ASP A O 1
ATOM 551 N N . GLY A 1 75 ? -8.267 7.978 11.627 1.00 98.12 75 GLY A N 1
ATOM 552 C CA . GLY A 1 75 ? -9.061 9.186 11.860 1.00 98.12 75 GLY A CA 1
ATOM 553 C C . GLY A 1 75 ? -8.544 10.472 11.208 1.00 98.12 75 GLY A C 1
ATOM 554 O O . GLY A 1 75 ? -9.206 11.503 11.320 1.00 98.12 75 GLY A O 1
ATOM 555 N N . TYR A 1 76 ? -7.412 10.448 10.502 1.00 98.62 76 TYR A N 1
ATOM 556 C CA . TYR A 1 76 ? -6.976 11.582 9.685 1.00 98.62 76 TYR A CA 1
ATOM 557 C C . TYR A 1 76 ? -7.808 11.725 8.410 1.00 98.62 76 TYR A C 1
ATOM 559 O O . TYR A 1 76 ? -8.347 10.748 7.888 1.00 98.62 76 TYR A O 1
ATOM 567 N N . PHE A 1 77 ? -7.869 12.952 7.881 1.00 98.44 77 PHE A N 1
ATOM 568 C CA . PHE A 1 77 ? -8.516 13.251 6.605 1.00 98.44 77 PHE A CA 1
ATOM 569 C C . PHE A 1 77 ? -7.996 12.331 5.488 1.00 98.44 77 PHE A C 1
ATOM 571 O O . PHE A 1 77 ? -6.794 12.121 5.350 1.00 98.44 77 PHE A O 1
ATOM 578 N N . ASP A 1 78 ? -8.915 11.771 4.698 1.00 98.25 78 ASP A N 1
ATOM 579 C CA . ASP A 1 78 ? -8.638 10.647 3.799 1.00 98.25 78 ASP A CA 1
ATOM 580 C C . ASP A 1 78 ? -8.958 10.916 2.323 1.00 98.25 78 ASP A C 1
ATOM 582 O O . ASP A 1 78 ? -8.980 9.976 1.528 1.00 98.25 78 ASP A O 1
ATOM 586 N N . ARG A 1 79 ? -9.195 12.179 1.941 1.00 98.19 79 ARG A N 1
ATOM 587 C CA . ARG A 1 79 ? -9.477 12.579 0.549 1.00 98.19 79 ARG A CA 1
ATOM 588 C C . ARG A 1 79 ? -8.435 13.528 -0.041 1.00 98.19 79 ARG A C 1
ATOM 590 O O . ARG A 1 79 ? -8.773 14.428 -0.807 1.00 98.19 79 ARG A O 1
ATOM 597 N N . CYS A 1 80 ? -7.171 13.338 0.305 1.00 98.44 80 CYS A N 1
ATOM 598 C CA . CYS A 1 80 ? -6.071 14.096 -0.270 1.00 98.44 80 CYS A CA 1
ATOM 599 C C . CYS A 1 80 ? -5.922 13.822 -1.764 1.00 98.44 80 CYS A C 1
ATOM 601 O O . CYS A 1 80 ? -6.023 12.684 -2.222 1.00 98.44 80 CYS A O 1
ATOM 603 N N . ASN A 1 81 ? -5.708 14.888 -2.527 1.00 97.62 81 ASN A N 1
ATOM 604 C CA . ASN A 1 81 ? -5.389 14.861 -3.955 1.00 97.62 81 ASN A CA 1
ATOM 605 C C . ASN A 1 81 ? -4.120 15.674 -4.267 1.00 97.62 81 ASN A C 1
ATOM 607 O O . ASN A 1 81 ? -3.858 16.032 -5.413 1.00 97.62 81 ASN A O 1
ATOM 611 N N . TYR A 1 82 ? -3.340 15.975 -3.233 1.00 95.50 82 TYR A N 1
ATOM 612 C CA . TYR A 1 82 ? -2.089 16.711 -3.287 1.00 95.50 82 TYR A CA 1
ATOM 613 C C . TYR A 1 82 ? -1.230 16.315 -2.084 1.00 95.50 82 TYR A C 1
ATOM 615 O O . TYR A 1 82 ? -1.726 15.753 -1.109 1.00 95.50 82 TYR A O 1
ATOM 623 N N . TRP A 1 83 ? 0.055 16.649 -2.142 1.00 92.31 83 TRP A N 1
ATOM 624 C CA . TRP A 1 83 ? 0.969 16.510 -1.015 1.00 92.31 83 TRP A CA 1
ATOM 625 C C . TRP A 1 83 ? 1.511 17.886 -0.631 1.00 92.31 83 TRP A C 1
ATOM 627 O O . TRP A 1 83 ? 2.204 18.528 -1.422 1.00 92.31 83 TRP A O 1
ATOM 637 N N . ASP A 1 84 ? 1.200 18.333 0.587 1.00 93.69 84 ASP A N 1
ATOM 638 C CA . ASP A 1 84 ? 1.817 19.521 1.174 1.00 93.69 84 ASP A CA 1
ATOM 639 C C . ASP A 1 84 ? 3.225 19.186 1.682 1.00 93.69 84 ASP A C 1
ATOM 641 O O . ASP A 1 84 ? 3.417 18.644 2.774 1.00 93.69 84 ASP A O 1
ATOM 645 N N . GLN A 1 85 ? 4.227 19.479 0.856 1.00 92.25 85 GLN A N 1
ATOM 646 C CA . GLN A 1 85 ? 5.632 19.280 1.212 1.00 92.25 85 GLN A CA 1
ATOM 647 C C . GLN A 1 85 ? 6.138 20.329 2.209 1.00 92.25 85 GLN A C 1
ATOM 649 O O . GLN A 1 85 ? 7.098 20.066 2.931 1.00 92.25 85 GLN A O 1
ATOM 654 N N . ALA A 1 86 ? 5.513 21.510 2.253 1.00 96.19 86 ALA A N 1
ATOM 655 C CA . ALA A 1 86 ? 5.941 22.604 3.117 1.00 96.19 86 ALA A CA 1
ATOM 656 C C . ALA A 1 86 ? 5.464 22.404 4.561 1.00 96.19 86 ALA A C 1
ATOM 658 O O . ALA A 1 86 ? 6.154 22.809 5.498 1.00 96.19 86 ALA A O 1
ATOM 659 N N . ASN A 1 87 ? 4.310 21.760 4.750 1.00 96.62 87 ASN A N 1
ATOM 660 C CA . ASN A 1 87 ? 3.761 21.459 6.063 1.00 96.62 87 ASN A CA 1
ATOM 661 C C . ASN A 1 87 ? 3.449 19.958 6.227 1.00 96.62 87 ASN A C 1
ATOM 663 O O . ASN A 1 87 ? 2.356 19.508 5.871 1.00 96.62 87 ASN A O 1
ATOM 667 N N . PRO A 1 88 ? 4.341 19.173 6.863 1.00 95.19 88 PRO A N 1
ATOM 668 C CA . PRO A 1 88 ? 4.114 17.743 7.063 1.00 95.19 88 PRO A CA 1
ATOM 669 C C . PRO A 1 88 ? 2.942 17.429 8.010 1.00 95.19 88 PRO A C 1
ATOM 671 O O . PRO A 1 88 ? 2.492 16.285 8.037 1.00 95.19 88 PRO A O 1
ATOM 674 N N . TYR A 1 89 ? 2.433 18.418 8.753 1.00 96.69 89 TYR A N 1
ATOM 675 C CA . TYR A 1 89 ? 1.281 18.292 9.653 1.00 96.69 89 TYR A CA 1
ATOM 676 C C . TYR A 1 89 ? -0.037 18.778 9.034 1.00 96.69 89 TYR A C 1
ATOM 678 O O . TYR A 1 89 ? -1.075 18.717 9.694 1.00 96.69 89 TYR A O 1
ATOM 686 N N . ALA A 1 90 ? -0.027 19.281 7.793 1.00 97.19 90 ALA A N 1
ATOM 687 C CA . ALA A 1 90 ? -1.256 19.622 7.084 1.00 97.19 90 ALA A CA 1
ATOM 688 C C . ALA A 1 90 ? -2.156 18.386 6.927 1.00 97.19 90 ALA A C 1
ATOM 690 O O . ALA A 1 90 ? -1.690 17.250 7.007 1.00 97.19 90 ALA A O 1
ATOM 691 N N . ALA A 1 91 ? -3.443 18.589 6.629 1.00 96.81 91 ALA A N 1
ATOM 692 C CA . ALA A 1 91 ? -4.381 17.485 6.398 1.00 96.81 91 ALA A CA 1
ATOM 693 C C . ALA A 1 91 ? -3.891 16.487 5.325 1.00 96.81 91 ALA A C 1
ATOM 695 O O . ALA A 1 91 ? -4.184 15.302 5.426 1.00 96.81 91 ALA A O 1
ATOM 696 N N . CYS A 1 92 ? -3.108 16.969 4.352 1.00 97.62 92 CYS A N 1
ATOM 697 C CA . CYS A 1 92 ? -2.461 16.184 3.296 1.00 97.62 92 CYS A CA 1
ATOM 698 C C . CYS A 1 92 ? -0.928 16.256 3.365 1.00 97.62 92 CYS A C 1
ATOM 700 O O . CYS A 1 92 ? -0.236 16.430 2.359 1.00 97.62 92 CYS A O 1
ATOM 702 N N . GLY A 1 93 ? -0.406 16.190 4.590 1.00 97.12 93 GLY A N 1
ATOM 703 C CA . GLY A 1 93 ? 1.016 16.173 4.911 1.00 97.12 93 GLY A CA 1
ATOM 704 C C . GLY A 1 93 ? 1.544 14.759 5.176 1.00 97.12 93 GLY A C 1
ATOM 705 O O . GLY A 1 93 ? 0.807 13.774 5.203 1.00 97.12 93 GLY A O 1
ATOM 706 N N . LEU A 1 94 ? 2.856 14.651 5.383 1.00 94.81 94 LEU A N 1
ATOM 707 C CA . LEU A 1 94 ? 3.540 13.373 5.609 1.00 94.81 94 LEU A CA 1
ATOM 708 C C . LEU A 1 94 ? 3.091 12.655 6.897 1.00 94.81 94 LEU A C 1
ATOM 710 O O . LEU A 1 94 ? 3.057 11.428 6.934 1.00 94.81 94 LEU A O 1
ATOM 714 N N . TYR A 1 95 ? 2.748 13.397 7.951 1.00 96.31 95 TYR A N 1
ATOM 715 C CA . TYR A 1 95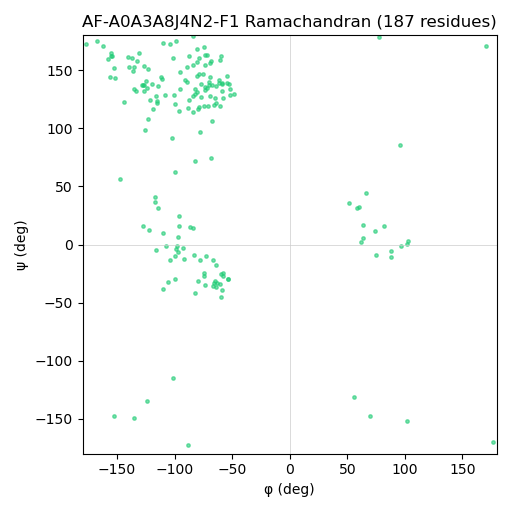 ? 2.452 12.840 9.278 1.00 96.31 95 TYR A CA 1
ATOM 716 C C . TYR A 1 95 ? 0.959 12.632 9.552 1.00 96.31 95 TYR A C 1
ATOM 718 O O . TYR A 1 95 ? 0.587 12.258 10.661 1.00 96.31 95 TYR A O 1
ATOM 726 N N . THR A 1 96 ? 0.102 12.842 8.553 1.00 97.75 96 THR A N 1
ATOM 727 C CA . THR A 1 96 ? -1.364 12.760 8.671 1.00 97.75 96 THR A CA 1
ATOM 728 C C . THR A 1 96 ? -1.957 11.617 7.841 1.00 97.75 96 THR A C 1
ATOM 730 O O . THR A 1 96 ? -3.075 11.698 7.339 1.00 97.75 96 THR A O 1
ATOM 733 N N . ALA A 1 97 ? -1.210 10.522 7.682 1.00 97.88 97 ALA A N 1
ATOM 734 C CA . ALA A 1 97 ? -1.696 9.310 7.030 1.00 97.88 97 ALA A CA 1
ATOM 735 C C . ALA A 1 97 ? -2.362 8.351 8.030 1.00 97.88 97 ALA A C 1
ATOM 737 O O . ALA A 1 97 ? -1.842 8.113 9.120 1.00 97.88 97 ALA A O 1
ATOM 738 N N . ASN A 1 98 ? -3.467 7.730 7.617 1.00 98.75 98 ASN A N 1
ATOM 739 C CA . ASN A 1 98 ? -4.012 6.543 8.264 1.00 98.75 98 ASN A CA 1
ATOM 740 C C . ASN A 1 98 ? -3.258 5.311 7.760 1.00 98.75 98 ASN A C 1
ATOM 742 O O . ASN A 1 98 ? -3.061 5.145 6.549 1.00 98.75 98 ASN A O 1
ATOM 746 N N . TYR A 1 99 ? -2.857 4.432 8.673 1.00 98.75 99 TYR A N 1
ATOM 747 C CA . TYR A 1 99 ? -2.085 3.247 8.327 1.00 98.75 99 TYR A CA 1
ATOM 748 C C . TYR A 1 99 ? -2.252 2.097 9.316 1.00 98.75 99 TYR A C 1
ATOM 750 O O . TYR A 1 99 ? -2.631 2.287 10.471 1.00 98.75 99 TYR A O 1
ATOM 758 N N . ILE A 1 100 ? -1.885 0.902 8.854 1.00 98.81 100 ILE A N 1
ATOM 759 C CA . ILE A 1 100 ? -1.701 -0.300 9.670 1.00 98.81 100 ILE A CA 1
ATOM 760 C C . ILE A 1 100 ? -0.302 -0.855 9.390 1.00 98.81 100 ILE A C 1
ATOM 762 O O . ILE A 1 100 ? 0.126 -0.926 8.239 1.00 98.81 100 ILE A O 1
ATOM 766 N N . ILE A 1 101 ? 0.404 -1.274 10.437 1.00 98.81 101 ILE A N 1
ATOM 767 C CA . ILE A 1 101 ? 1.660 -2.020 10.352 1.00 98.81 101 ILE A CA 1
ATOM 768 C C . ILE A 1 101 ? 1.426 -3.406 10.943 1.00 98.81 101 ILE A C 1
ATOM 770 O O . ILE A 1 101 ? 1.059 -3.547 12.112 1.00 98.81 101 ILE A O 1
ATOM 774 N N . MET A 1 102 ? 1.668 -4.429 10.132 1.00 98.81 102 MET A N 1
ATOM 775 C CA . MET A 1 102 ? 1.620 -5.829 10.529 1.00 98.81 102 MET A CA 1
ATOM 776 C C . MET A 1 102 ? 3.039 -6.331 10.770 1.00 98.81 102 MET A C 1
ATOM 778 O O . MET A 1 102 ? 3.889 -6.196 9.892 1.00 98.81 102 MET A O 1
ATOM 782 N N . ARG A 1 103 ? 3.289 -6.948 11.928 1.00 98.75 103 ARG A N 1
ATOM 783 C CA . ARG A 1 103 ? 4.530 -7.680 12.206 1.00 98.75 103 ARG A CA 1
ATOM 784 C C . ARG A 1 103 ? 4.339 -9.158 11.911 1.00 98.75 103 ARG A C 1
ATOM 786 O O . ARG A 1 103 ? 3.356 -9.768 12.340 1.00 98.75 103 ARG A O 1
ATOM 793 N N . HIS A 1 104 ? 5.310 -9.736 11.220 1.00 98.56 104 HIS A N 1
ATOM 794 C CA . HIS A 1 104 ? 5.341 -11.145 10.869 1.00 98.56 104 HIS A CA 1
ATOM 795 C C . HIS A 1 104 ? 6.278 -11.944 11.795 1.00 98.56 104 HIS A C 1
ATOM 797 O O . HIS A 1 104 ? 7.140 -11.370 12.462 1.00 98.56 104 HIS A O 1
ATOM 803 N N . PRO A 1 105 ? 6.118 -13.278 11.860 1.00 97.62 105 PRO A N 1
ATOM 804 C CA . PRO A 1 105 ? 6.890 -14.159 12.748 1.00 97.62 105 PRO A CA 1
ATOM 805 C C . PRO A 1 105 ? 8.407 -14.148 12.528 1.00 97.62 105 PRO A C 1
ATOM 807 O O . PRO A 1 105 ? 9.155 -14.466 13.442 1.00 97.62 105 PRO A O 1
ATOM 810 N N . ASP A 1 106 ? 8.856 -13.808 11.321 1.00 96.50 106 ASP A N 1
ATOM 811 C CA . ASP A 1 106 ? 10.271 -13.657 10.955 1.00 96.50 106 ASP A CA 1
ATOM 812 C C . ASP A 1 106 ? 10.812 -12.246 11.255 1.00 96.50 106 ASP A C 1
ATOM 814 O O . ASP A 1 106 ? 11.870 -11.852 10.768 1.00 96.50 106 ASP A O 1
ATOM 818 N N . ASN A 1 107 ? 10.071 -11.475 12.053 1.00 97.81 107 ASN A N 1
ATOM 819 C CA . ASN A 1 107 ? 10.294 -10.072 12.376 1.00 97.81 107 ASN A CA 1
ATOM 820 C C . ASN A 1 107 ? 10.196 -9.101 11.194 1.00 97.81 107 ASN A C 1
ATOM 822 O O . ASN A 1 107 ? 10.419 -7.907 11.391 1.00 97.81 107 ASN A O 1
ATOM 826 N N . THR A 1 108 ? 9.817 -9.529 9.993 1.00 98.50 108 THR A N 1
ATOM 827 C CA . THR A 1 108 ? 9.516 -8.583 8.910 1.00 98.50 108 THR A CA 1
ATOM 828 C C . THR A 1 108 ? 8.206 -7.841 9.168 1.00 98.50 108 THR A C 1
ATOM 830 O O . THR A 1 108 ? 7.401 -8.247 10.011 1.00 98.50 108 THR A O 1
ATOM 833 N N . GLN A 1 109 ? 7.985 -6.728 8.469 1.00 98.81 109 GLN A N 1
ATOM 834 C CA . GLN A 1 109 ? 6.714 -6.008 8.514 1.00 98.81 109 GLN A CA 1
ATOM 835 C C . GLN A 1 109 ? 6.111 -5.858 7.126 1.00 98.81 109 GLN A C 1
ATOM 837 O O . GLN A 1 109 ? 6.832 -5.713 6.138 1.00 98.81 109 GLN A O 1
ATOM 842 N N . THR A 1 110 ? 4.785 -5.787 7.088 1.00 98.88 110 THR A N 1
AT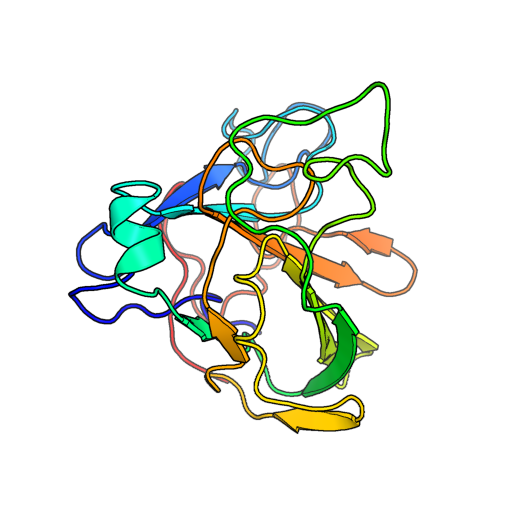OM 843 C CA . THR A 1 110 ? 4.056 -5.174 5.979 1.00 98.88 110 THR A CA 1
ATOM 844 C C . THR A 1 110 ? 3.333 -3.931 6.471 1.00 98.88 110 THR A C 1
ATOM 846 O O . THR A 1 110 ? 2.753 -3.933 7.559 1.00 98.88 110 THR A O 1
ATOM 849 N N . LYS A 1 111 ? 3.390 -2.848 5.696 1.00 98.81 111 LYS A N 1
ATOM 850 C CA . LYS A 1 111 ? 2.743 -1.576 6.039 1.00 98.81 111 LYS A CA 1
ATOM 851 C C . LYS A 1 111 ? 1.729 -1.204 4.973 1.00 98.81 111 LYS A C 1
ATOM 853 O O . LYS A 1 111 ? 2.004 -1.350 3.786 1.00 98.81 111 LYS A O 1
ATOM 858 N N . TYR A 1 112 ? 0.579 -0.723 5.417 1.00 98.88 112 TYR A N 1
ATOM 859 C CA . TYR A 1 112 ? -0.576 -0.391 4.593 1.00 98.88 112 TYR A CA 1
ATOM 860 C C . TYR A 1 112 ? -0.904 1.068 4.866 1.00 98.88 112 TYR A C 1
ATOM 862 O O . TYR A 1 112 ? -1.366 1.386 5.960 1.00 98.88 112 TYR A O 1
ATOM 870 N N . TRP A 1 113 ? -0.626 1.941 3.906 1.00 98.75 113 TRP A N 1
ATOM 871 C CA . TRP A 1 113 ? -0.759 3.387 4.053 1.00 98.75 113 TRP A CA 1
ATOM 872 C C . TRP A 1 113 ? -1.912 3.943 3.218 1.00 98.75 113 TRP A C 1
ATOM 874 O O . TRP A 1 113 ? -2.537 3.233 2.427 1.00 98.75 113 TRP A O 1
ATOM 884 N N . HIS A 1 114 ? -2.181 5.234 3.416 1.00 98.69 114 HIS A N 1
ATOM 885 C CA . HIS A 1 114 ? -3.250 5.989 2.760 1.00 98.69 114 HIS A CA 1
ATOM 886 C C . HIS A 1 114 ? -4.645 5.398 3.002 1.00 98.69 114 HIS A C 1
ATOM 888 O O . HIS A 1 114 ? -5.527 5.484 2.152 1.00 98.69 114 HIS A O 1
ATOM 894 N N . LEU A 1 115 ? -4.860 4.779 4.165 1.00 98.88 115 LEU A N 1
ATOM 895 C CA . LEU A 1 115 ? -6.112 4.097 4.470 1.00 98.88 115 LEU A CA 1
ATOM 896 C C . LEU A 1 115 ? -7.276 5.079 4.657 1.00 98.88 115 LEU A C 1
ATOM 898 O O . LEU A 1 115 ? -7.115 6.258 4.985 1.00 98.88 115 LEU A O 1
ATOM 902 N N . LYS A 1 116 ? -8.487 4.564 4.452 1.00 98.81 116 LYS A N 1
ATOM 903 C CA . LYS A 1 116 ? -9.723 5.304 4.672 1.00 98.81 116 LYS A CA 1
ATOM 904 C C . LYS A 1 116 ? -9.967 5.497 6.171 1.00 98.81 116 LYS A C 1
ATOM 906 O O . LYS A 1 116 ? -9.869 4.531 6.932 1.00 98.81 116 LYS A O 1
ATOM 911 N N . ALA A 1 117 ? -10.339 6.712 6.565 1.00 98.44 117 ALA A N 1
ATOM 912 C CA . ALA A 1 117 ? -10.584 7.068 7.956 1.00 98.44 117 ALA A CA 1
ATOM 913 C C . ALA A 1 117 ? -11.736 6.250 8.554 1.00 98.44 117 ALA A C 1
ATOM 915 O O . ALA A 1 117 ? -12.769 6.056 7.904 1.00 98.44 117 ALA A O 1
ATOM 916 N N . TYR A 1 118 ? -11.568 5.820 9.802 1.00 98.06 118 TYR A N 1
ATOM 917 C CA . TYR A 1 118 ? -12.566 5.098 10.598 1.00 98.06 118 TYR A CA 1
ATOM 918 C C . TYR A 1 118 ? -13.000 3.763 9.980 1.00 98.06 118 TYR A C 1
ATOM 920 O O . TYR A 1 118 ? -14.152 3.346 10.109 1.00 98.06 118 TYR A O 1
ATOM 928 N N . THR A 1 119 ? -12.087 3.091 9.274 1.00 98.06 119 THR A N 1
ATOM 929 C CA . THR A 1 119 ? -12.358 1.778 8.660 1.00 98.06 119 THR A CA 1
ATOM 930 C C . THR A 1 119 ? -11.514 0.648 9.227 1.00 98.06 119 THR A C 1
ATOM 932 O O . THR A 1 119 ? -11.713 -0.507 8.842 1.00 98.06 119 THR A O 1
ATOM 935 N N . GLN A 1 120 ? -10.579 0.957 10.126 1.00 96.50 120 GLN A N 1
ATOM 936 C CA . GLN A 1 120 ? -9.733 -0.048 10.753 1.00 96.50 120 GLN A CA 1
ATOM 937 C C . GLN A 1 120 ? -10.537 -0.851 11.777 1.00 96.50 120 GLN A C 1
ATOM 939 O O . GLN A 1 120 ? -11.268 -0.295 12.592 1.00 96.50 120 GLN A O 1
ATOM 944 N N . GLN A 1 121 ? -10.413 -2.17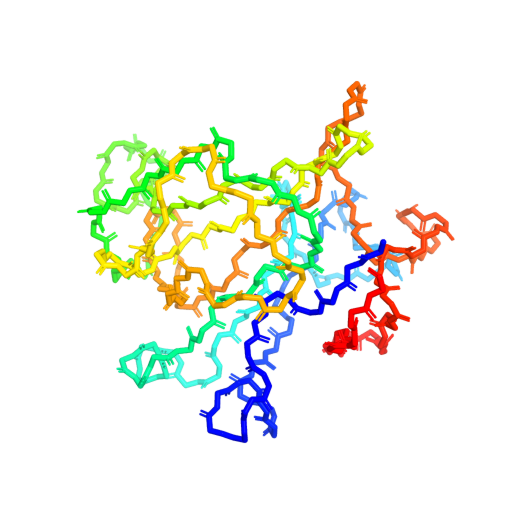6 11.720 1.00 90.12 121 GLN A N 1
ATOM 945 C CA . GLN A 1 121 ? -11.269 -3.086 12.496 1.00 90.12 121 GLN A CA 1
ATOM 946 C C . GLN A 1 121 ? -10.578 -3.698 13.716 1.00 90.12 121 GLN A C 1
ATOM 948 O O . GLN A 1 121 ? -11.240 -4.303 14.559 1.00 90.12 121 GLN A O 1
ATOM 953 N N . PHE A 1 122 ? -9.252 -3.587 13.807 1.00 95.62 122 PHE A N 1
ATOM 954 C CA . PHE A 1 122 ? -8.459 -4.366 14.751 1.00 95.62 122 PHE A CA 1
ATOM 955 C C . PHE A 1 122 ? -7.559 -3.484 15.604 1.00 95.62 122 PHE A C 1
ATOM 957 O O . PHE A 1 122 ? -6.897 -2.576 15.107 1.00 95.62 122 PHE A O 1
ATOM 964 N N . ALA A 1 123 ? -7.503 -3.801 16.895 1.00 95.12 123 ALA A N 1
ATOM 965 C CA . ALA A 1 123 ? -6.608 -3.148 17.835 1.00 95.12 123 ALA A CA 1
ATOM 966 C C . ALA A 1 123 ? -5.176 -3.695 17.725 1.00 95.12 123 ALA A C 1
ATOM 968 O O . ALA A 1 123 ? -4.943 -4.822 17.269 1.00 95.12 123 ALA A O 1
ATOM 969 N N . ARG A 1 124 ? -4.214 -2.920 18.234 1.00 97.44 124 ARG A N 1
ATOM 970 C CA . ARG A 1 124 ? -2.825 -3.354 18.416 1.00 97.44 124 ARG A CA 1
ATOM 971 C C . ARG A 1 124 ? -2.749 -4.673 19.198 1.00 97.44 124 ARG A C 1
ATOM 973 O O . ARG A 1 124 ? -3.448 -4.857 20.188 1.00 97.44 124 ARG A O 1
ATOM 980 N N . GLY A 1 125 ? -1.878 -5.575 18.757 1.00 98.31 125 GLY A N 1
ATOM 981 C CA . GLY A 1 125 ? -1.688 -6.915 19.317 1.00 98.31 125 GLY A CA 1
ATOM 982 C C . GLY A 1 125 ? -2.610 -7.986 18.725 1.00 98.31 125 GLY A C 1
ATOM 983 O O . GLY A 1 125 ? -2.369 -9.172 18.942 1.00 98.31 125 GLY A O 1
ATOM 984 N N . THR A 1 126 ? -3.625 -7.608 17.938 1.00 98.56 126 THR A N 1
ATOM 985 C CA . THR A 1 126 ? -4.520 -8.580 17.294 1.00 98.56 126 THR A CA 1
ATOM 986 C C . THR A 1 126 ? -3.742 -9.436 16.302 1.00 98.56 126 THR A C 1
ATOM 988 O O . THR A 1 126 ? -3.149 -8.906 15.363 1.00 98.56 126 THR A O 1
ATOM 991 N N . THR A 1 127 ? -3.763 -10.757 16.490 1.00 98.50 127 THR A N 1
ATOM 992 C CA . THR A 1 127 ? -3.202 -11.715 15.528 1.00 98.50 127 THR A CA 1
ATOM 993 C C . THR A 1 127 ? -4.209 -11.969 14.415 1.00 98.50 127 THR A C 1
ATOM 995 O O . THR A 1 127 ? -5.366 -12.284 14.680 1.00 98.50 127 THR A O 1
ATOM 998 N N . LEU A 1 128 ? -3.759 -11.847 13.171 1.00 98.25 128 LEU A N 1
ATOM 999 C CA . LEU A 1 128 ? -4.567 -11.998 11.971 1.00 98.25 128 LEU A CA 1
ATOM 1000 C C . LEU A 1 128 ? -3.947 -13.044 11.049 1.00 98.25 128 LEU A C 1
ATOM 1002 O O . LEU A 1 128 ? -2.727 -13.114 10.857 1.00 98.25 128 LEU A O 1
ATOM 1006 N N . ALA A 1 129 ? -4.811 -13.846 10.442 1.00 98.12 129 ALA A N 1
ATOM 1007 C CA . ALA A 1 129 ? -4.442 -14.729 9.356 1.00 98.12 129 ALA A CA 1
ATOM 1008 C C . ALA A 1 129 ? -4.206 -13.924 8.069 1.00 98.12 129 ALA A C 1
ATOM 1010 O O . ALA A 1 129 ? -4.614 -12.767 7.914 1.00 98.12 129 ALA A O 1
ATOM 1011 N N . CYS A 1 130 ? -3.533 -14.560 7.117 1.00 98.12 130 CYS A N 1
ATOM 1012 C CA . CYS A 1 130 ? -3.482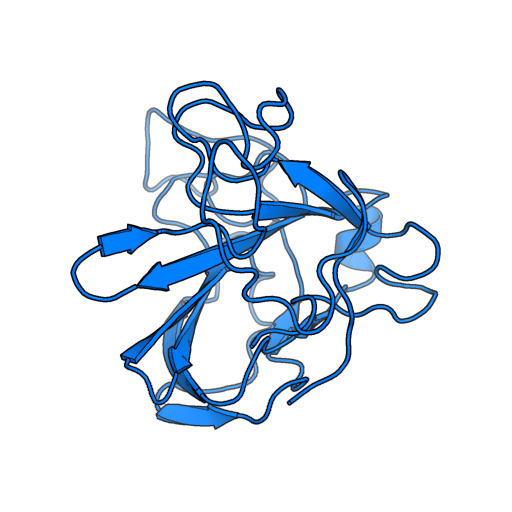 -14.056 5.756 1.00 98.12 130 CYS A CA 1
ATOM 1013 C C . CYS A 1 130 ? -4.908 -13.936 5.180 1.00 98.12 130 CYS A C 1
ATOM 1015 O O . CYS A 1 130 ? -5.744 -14.812 5.391 1.00 98.12 130 CYS A O 1
ATOM 1017 N N . GLY A 1 131 ? -5.189 -12.849 4.459 1.00 97.25 131 GLY A N 1
ATOM 1018 C CA . GLY A 1 131 ? -6.468 -12.614 3.785 1.00 97.25 131 GLY A CA 1
ATOM 1019 C C . GLY A 1 131 ? -7.550 -11.928 4.621 1.00 97.25 131 GLY A C 1
ATOM 1020 O O . GLY A 1 131 ? -8.578 -11.557 4.052 1.00 97.25 131 GLY A O 1
ATOM 1021 N N . ASN A 1 132 ? -7.332 -11.689 5.920 1.00 98.06 132 ASN A N 1
ATOM 1022 C CA . ASN A 1 132 ? -8.263 -10.887 6.719 1.00 98.06 132 ASN A CA 1
ATOM 1023 C C . ASN A 1 132 ? -8.416 -9.470 6.142 1.00 98.06 132 ASN A C 1
ATOM 1025 O O . ASN A 1 132 ? -7.433 -8.852 5.735 1.00 98.06 132 ASN A O 1
ATOM 1029 N N . TRP A 1 133 ? -9.642 -8.944 6.127 1.00 97.62 133 TRP A N 1
ATOM 1030 C CA . TRP A 1 133 ? -9.933 -7.566 5.719 1.00 97.62 133 TRP A CA 1
ATOM 1031 C C . TRP A 1 133 ? -9.587 -6.628 6.869 1.00 97.62 133 TRP A C 1
ATOM 1033 O O . TRP A 1 133 ? -10.179 -6.759 7.934 1.00 97.62 133 TRP A O 1
ATOM 1043 N N . ILE A 1 134 ? -8.640 -5.710 6.679 1.00 98.12 134 ILE A N 1
ATOM 1044 C CA . ILE A 1 134 ? -8.070 -4.925 7.790 1.00 98.12 134 ILE A CA 1
ATOM 1045 C C . ILE A 1 134 ? -8.546 -3.472 7.827 1.00 98.12 134 ILE A C 1
ATOM 1047 O O . ILE A 1 134 ? -8.691 -2.910 8.910 1.00 98.12 134 ILE A O 1
ATOM 1051 N N . ALA A 1 135 ? -8.815 -2.886 6.661 1.00 98.50 135 ALA A N 1
ATOM 1052 C CA . ALA A 1 135 ? -9.292 -1.516 6.487 1.00 98.50 135 ALA A CA 1
ATOM 1053 C C . ALA A 1 135 ? -9.782 -1.314 5.048 1.00 98.50 135 ALA A C 1
ATOM 1055 O O . ALA A 1 135 ? -9.613 -2.197 4.202 1.00 98.50 135 ALA A O 1
ATOM 1056 N N . ARG A 1 136 ? -10.340 -0.143 4.733 1.00 98.69 136 ARG A N 1
ATOM 1057 C CA . ARG A 1 136 ? -10.580 0.259 3.341 1.00 98.69 136 ARG A CA 1
ATOM 1058 C C . ARG A 1 136 ? -9.433 1.121 2.817 1.00 98.69 136 ARG A C 1
ATOM 1060 O O . ARG A 1 136 ? -8.817 1.873 3.567 1.00 98.69 136 ARG A O 1
ATOM 1067 N N . VAL A 1 137 ? -9.168 1.020 1.519 1.00 98.81 137 VAL A N 1
ATOM 1068 C CA . VAL A 1 137 ? -8.220 1.886 0.807 1.00 98.81 137 VAL A CA 1
ATOM 1069 C C . VAL A 1 137 ? -8.805 3.298 0.709 1.00 98.81 137 VAL A C 1
ATOM 1071 O O . VAL A 1 137 ? -9.999 3.454 0.440 1.00 98.81 137 VAL A O 1
ATOM 1074 N N . GLY A 1 138 ? -7.980 4.317 0.947 1.00 98.69 138 GLY A N 1
ATOM 1075 C CA . GLY A 1 138 ? -8.371 5.723 0.933 1.00 98.69 138 GLY A CA 1
ATOM 1076 C C . GLY A 1 138 ? -7.365 6.598 0.188 1.00 98.69 138 GLY A C 1
ATOM 1077 O O . GLY A 1 138 ? -6.733 6.159 -0.772 1.00 98.69 138 GLY A O 1
ATOM 1078 N N . SER A 1 139 ? -7.251 7.850 0.628 1.00 98.75 139 SER A N 1
ATOM 1079 C CA . SER A 1 139 ? -6.252 8.812 0.162 1.00 98.75 139 SER A CA 1
ATOM 1080 C C . SER A 1 139 ? -5.852 9.766 1.298 1.00 98.75 139 SER A C 1
ATOM 1082 O O . SER A 1 139 ? -6.035 10.974 1.199 1.00 98.75 139 SER A O 1
ATOM 1084 N N . SER A 1 140 ? -5.387 9.243 2.435 1.00 98.75 140 SER A N 1
ATOM 1085 C CA . SER A 1 140 ? -4.956 10.068 3.583 1.00 98.75 140 SER A CA 1
ATOM 1086 C C . SER A 1 140 ? -3.477 10.450 3.534 1.00 98.75 140 SER A C 1
ATOM 1088 O O . SER A 1 140 ? -2.663 9.655 3.059 1.00 98.75 140 SER A O 1
ATOM 1090 N N . GLY A 1 141 ? -3.111 11.578 4.141 1.00 98.25 141 GLY A N 1
ATOM 1091 C CA . GLY A 1 141 ? -1.726 12.046 4.233 1.00 98.25 141 GLY A CA 1
ATOM 1092 C C . GLY A 1 141 ? -1.162 12.502 2.885 1.00 98.25 141 GLY A C 1
ATOM 1093 O O . GLY A 1 141 ? -1.894 13.019 2.043 1.00 98.25 141 GLY A O 1
ATOM 1094 N N . ALA A 1 142 ? 0.141 12.310 2.675 1.00 96.88 142 ALA A N 1
ATOM 1095 C CA . ALA A 1 142 ? 0.848 12.670 1.445 1.00 96.88 142 ALA A CA 1
ATOM 1096 C C . ALA A 1 142 ? 0.428 11.783 0.251 1.00 96.88 142 ALA A C 1
ATOM 1098 O O . ALA A 1 142 ? 1.163 10.890 -0.159 1.00 96.88 142 ALA A O 1
ATOM 1099 N N . SER A 1 143 ? -0.768 12.021 -0.292 1.00 97.00 143 SER A N 1
ATOM 1100 C CA . SER A 1 143 ? -1.372 11.249 -1.381 1.00 97.00 143 SER A CA 1
ATOM 1101 C C . SER A 1 143 ? -1.994 12.169 -2.430 1.00 97.00 143 SER A C 1
ATOM 1103 O O . SER A 1 143 ? -2.744 13.092 -2.111 1.00 97.00 143 SER A O 1
ATOM 1105 N N . THR A 1 144 ? -1.721 11.896 -3.705 1.00 96.25 144 THR A N 1
ATOM 1106 C CA . THR A 1 144 ? -2.264 12.656 -4.846 1.00 96.25 144 THR A CA 1
ATOM 1107 C C . THR A 1 144 ? -3.555 12.064 -5.415 1.00 96.25 144 THR A C 1
ATOM 1109 O O . THR A 1 144 ? -4.176 12.656 -6.297 1.00 96.25 144 THR A O 1
ATOM 1112 N N . GLY A 1 145 ? -4.011 10.928 -4.890 1.00 98.19 145 GLY A N 1
ATOM 1113 C CA . GLY A 1 145 ? -5.282 10.307 -5.249 1.00 98.19 145 GLY A CA 1
ATOM 1114 C C . GLY A 1 145 ? -5.424 8.905 -4.652 1.00 98.19 145 GLY A C 1
ATOM 1115 O O . GLY A 1 145 ? -4.455 8.379 -4.112 1.00 98.19 145 GLY A O 1
ATOM 1116 N N . PRO A 1 146 ? -6.604 8.267 -4.732 1.00 98.69 146 PRO A N 1
ATOM 1117 C CA . PRO A 1 146 ? -6.842 7.016 -4.016 1.00 98.69 146 PRO A CA 1
ATOM 1118 C C . PRO A 1 146 ? -5.998 5.838 -4.502 1.00 98.69 146 PRO A C 1
ATOM 1120 O O . PRO A 1 146 ? -6.107 5.396 -5.651 1.00 98.69 146 PRO A O 1
ATOM 1123 N N . HIS A 1 147 ? -5.194 5.298 -3.594 1.00 98.81 147 HIS A N 1
ATOM 1124 C CA . HIS A 1 147 ? -4.346 4.137 -3.825 1.00 98.81 147 HIS A CA 1
ATOM 1125 C C . HIS A 1 147 ? -3.987 3.471 -2.495 1.00 98.81 147 HIS A C 1
ATOM 1127 O O . HIS A 1 147 ? -4.063 4.086 -1.433 1.00 98.81 147 HIS A O 1
ATOM 1133 N N . LEU A 1 148 ? -3.591 2.201 -2.557 1.00 98.81 148 LEU A N 1
ATOM 1134 C CA . LEU A 1 148 ? -2.945 1.526 -1.437 1.00 98.81 148 LEU A CA 1
ATOM 1135 C C . LEU A 1 148 ? -1.434 1.589 -1.642 1.00 98.81 148 LEU A C 1
ATOM 1137 O O . LEU A 1 148 ? -0.934 0.947 -2.566 1.00 98.81 148 LEU A O 1
ATOM 1141 N N . HIS A 1 149 ? -0.729 2.298 -0.764 1.00 98.88 149 HIS A N 1
ATOM 1142 C CA . HIS A 1 149 ? 0.726 2.213 -0.680 1.00 98.88 149 HIS A CA 1
ATOM 1143 C C . HIS A 1 149 ? 1.112 1.083 0.281 1.00 98.88 149 HIS A C 1
ATOM 1145 O O . HIS A 1 149 ? 0.746 1.087 1.463 1.00 98.88 149 HIS A O 1
ATOM 1151 N N . PHE A 1 150 ? 1.805 0.081 -0.251 1.00 98.88 150 PHE A N 1
ATOM 1152 C CA . PHE A 1 150 ? 2.206 -1.129 0.456 1.00 98.88 150 PHE A CA 1
ATOM 1153 C C . PHE A 1 150 ? 3.726 -1.207 0.570 1.00 98.88 150 PHE A C 1
ATOM 1155 O O . PHE A 1 150 ? 4.426 -1.243 -0.441 1.00 98.88 150 PHE A O 1
ATOM 1162 N N . GLU A 1 151 ? 4.237 -1.315 1.794 1.00 98.75 151 GLU A N 1
ATOM 1163 C CA . GLU A 1 151 ? 5.663 -1.538 2.042 1.00 98.75 151 GLU A CA 1
ATOM 1164 C C . GLU A 1 151 ? 5.913 -2.924 2.623 1.00 98.75 151 GLU A C 1
ATOM 1166 O O . GLU A 1 151 ? 5.169 -3.395 3.485 1.00 98.75 151 GLU A O 1
ATOM 1171 N N . TYR A 1 152 ? 7.032 -3.521 2.223 1.00 98.62 152 TYR A N 1
ATOM 1172 C CA . TYR A 1 152 ? 7.662 -4.627 2.929 1.00 98.62 152 TYR A CA 1
ATOM 1173 C C . TYR A 1 152 ? 8.939 -4.116 3.593 1.00 98.62 152 TYR A C 1
ATOM 1175 O O . TYR A 1 152 ? 9.763 -3.458 2.959 1.00 98.62 152 TYR A O 1
ATOM 1183 N N . TRP A 1 153 ? 9.090 -4.385 4.887 1.00 98.56 153 TRP A N 1
ATOM 1184 C CA . TRP A 1 153 ? 10.224 -3.916 5.675 1.00 98.56 153 TRP A CA 1
ATOM 1185 C C . TRP A 1 153 ? 10.942 -5.081 6.348 1.00 98.56 153 TRP A C 1
ATOM 1187 O O . TRP A 1 153 ? 10.319 -5.958 6.954 1.00 98.56 153 TRP A O 1
ATOM 1197 N N . VAL A 1 154 ? 12.268 -5.061 6.260 1.00 98.00 154 VAL A N 1
ATOM 1198 C CA . VAL A 1 154 ? 13.165 -6.103 6.750 1.00 98.00 154 VAL A CA 1
ATOM 1199 C C . VAL A 1 154 ? 14.047 -5.542 7.870 1.00 98.00 154 VAL A C 1
ATOM 1201 O O . VAL A 1 154 ? 14.721 -4.525 7.662 1.00 98.00 154 VAL A O 1
ATOM 1204 N N . PRO A 1 155 ? 14.102 -6.202 9.045 1.00 96.50 155 PRO A N 1
ATOM 1205 C CA . PRO A 1 155 ? 14.992 -5.812 10.133 1.00 96.50 155 PRO A CA 1
ATOM 1206 C C . PRO A 1 155 ? 16.443 -5.662 9.680 1.00 96.50 155 PRO A C 1
ATOM 1208 O O . PRO A 1 155 ? 16.999 -6.558 9.052 1.00 96.50 155 PRO A O 1
ATOM 1211 N N . GLY A 1 156 ? 17.058 -4.524 10.005 1.00 95.62 156 GLY A N 1
ATOM 1212 C CA . GLY A 1 156 ? 18.460 -4.234 9.678 1.00 95.62 156 GLY A CA 1
ATOM 1213 C C . GLY A 1 156 ? 18.737 -3.878 8.212 1.00 95.62 156 GLY A C 1
ATOM 1214 O O . GLY A 1 156 ? 19.837 -3.423 7.919 1.00 95.62 156 GLY A O 1
ATOM 1215 N N . TYR A 1 157 ? 17.762 -4.031 7.311 1.00 94.38 157 TYR A N 1
ATOM 1216 C CA . TYR A 1 157 ? 17.897 -3.676 5.894 1.00 94.38 157 TYR A CA 1
ATOM 1217 C C . TYR A 1 157 ? 17.055 -2.450 5.513 1.00 94.38 157 TYR A C 1
ATOM 1219 O O . TYR A 1 157 ? 17.517 -1.595 4.765 1.00 94.38 157 TYR A O 1
ATOM 1227 N N . GLY A 1 158 ? 15.847 -2.316 6.069 1.00 96.06 158 GLY A N 1
ATOM 1228 C CA . GLY A 1 158 ? 14.914 -1.247 5.709 1.00 96.06 158 GLY A CA 1
ATOM 1229 C C . GLY A 1 158 ? 13.814 -1.739 4.774 1.00 96.06 158 GLY A C 1
ATOM 1230 O O . GLY A 1 158 ? 13.421 -2.904 4.831 1.00 96.06 158 GLY A O 1
ATOM 1231 N N . THR A 1 159 ? 13.271 -0.848 3.943 1.00 96.06 159 THR A N 1
ATOM 1232 C CA . THR A 1 159 ? 12.255 -1.240 2.958 1.00 96.06 159 THR A CA 1
ATOM 1233 C C . THR A 1 159 ? 12.872 -2.097 1.859 1.00 96.06 159 THR A C 1
ATOM 1235 O O . THR A 1 159 ? 13.978 -1.824 1.395 1.00 96.06 159 THR A O 1
ATOM 1238 N N . ASP A 1 160 ? 12.165 -3.129 1.412 1.00 94.88 160 ASP A N 1
ATOM 1239 C CA . ASP A 1 160 ? 12.520 -3.961 0.259 1.00 94.88 160 ASP A CA 1
ATOM 1240 C C . ASP A 1 160 ? 11.302 -4.152 -0.650 1.00 94.88 160 ASP A C 1
ATOM 1242 O O . ASP A 1 160 ? 10.168 -3.975 -0.208 1.00 94.88 160 ASP A O 1
ATOM 1246 N N . ASP A 1 161 ? 11.526 -4.473 -1.923 1.00 95.94 161 ASP A N 1
ATOM 1247 C CA . ASP A 1 161 ? 10.439 -4.728 -2.867 1.00 95.94 161 ASP A CA 1
ATOM 1248 C C . ASP A 1 161 ? 10.031 -6.211 -2.799 1.00 95.94 161 ASP A C 1
ATOM 1250 O O . ASP A 1 161 ? 10.868 -7.097 -2.965 1.00 95.94 161 ASP A O 1
ATOM 1254 N N . PRO A 1 162 ? 8.753 -6.530 -2.547 1.00 97.19 162 PRO A N 1
ATOM 1255 C CA . PRO A 1 162 ? 8.233 -7.885 -2.686 1.00 97.19 162 PRO A CA 1
ATOM 1256 C C . PRO A 1 162 ? 8.399 -8.498 -4.087 1.00 97.19 162 PRO A C 1
ATOM 1258 O O . PRO A 1 162 ? 8.378 -9.728 -4.212 1.00 97.19 162 PRO A O 1
ATOM 1261 N N . TYR A 1 163 ? 8.505 -7.675 -5.136 1.00 98.19 163 TYR A N 1
ATOM 1262 C CA . TYR A 1 163 ? 8.776 -8.123 -6.500 1.00 98.19 163 TYR A CA 1
ATOM 1263 C C . TYR A 1 163 ? 10.269 -8.382 -6.708 1.00 98.19 163 TYR A C 1
ATOM 1265 O O . TYR A 1 163 ? 11.116 -7.537 -6.435 1.00 98.19 163 TYR A O 1
ATOM 1273 N N . ALA A 1 164 ? 10.583 -9.544 -7.272 1.00 97.81 164 ALA A N 1
ATOM 1274 C CA . ALA A 1 164 ? 11.927 -9.898 -7.682 1.00 97.81 164 ALA A CA 1
ATOM 1275 C C . ALA A 1 164 ? 12.222 -9.516 -9.126 1.00 97.81 164 ALA A C 1
ATOM 1277 O O . ALA A 1 164 ? 11.394 -9.715 -10.021 1.00 97.81 164 ALA A O 1
ATOM 1278 N N . GLY A 1 165 ? 13.446 -9.047 -9.352 1.00 97.06 165 GLY A N 1
ATOM 1279 C CA . GLY A 1 165 ? 13.975 -8.737 -10.672 1.00 97.06 165 GLY A CA 1
ATOM 1280 C C . GLY A 1 165 ? 15.433 -8.296 -10.627 1.00 97.06 165 GLY A C 1
ATOM 1281 O O . GLY A 1 165 ? 16.020 -8.106 -9.564 1.00 97.06 165 GLY A O 1
ATOM 1282 N N . SER A 1 166 ? 16.029 -8.143 -11.807 1.00 96.19 166 SER A N 1
ATOM 1283 C CA . SER A 1 166 ? 17.469 -7.923 -11.990 1.00 96.19 166 SER A CA 1
ATOM 1284 C C . SER A 1 166 ? 18.009 -6.613 -11.410 1.00 96.19 166 SER A C 1
ATOM 1286 O O . SER A 1 166 ? 19.220 -6.498 -11.244 1.00 96.19 166 SER A O 1
ATOM 1288 N N . CYS A 1 167 ? 17.150 -5.631 -11.121 1.00 96.06 167 CYS A N 1
ATOM 1289 C CA . CYS A 1 167 ? 17.544 -4.366 -10.490 1.00 96.06 167 CYS A CA 1
ATOM 1290 C C . CYS A 1 167 ? 17.097 -4.244 -9.025 1.00 96.06 167 CYS A C 1
ATOM 1292 O O . CYS A 1 167 ? 17.397 -3.235 -8.393 1.00 96.06 167 CYS A O 1
ATOM 1294 N N . GLY A 1 168 ? 16.395 -5.248 -8.493 1.00 94.06 168 GLY A N 1
ATOM 1295 C CA . GLY A 1 168 ? 15.906 -5.274 -7.119 1.00 94.06 168 GLY A CA 1
ATOM 1296 C C . GLY A 1 168 ? 16.389 -6.509 -6.365 1.00 94.06 168 GLY A C 1
ATOM 1297 O O . GLY A 1 168 ? 17.562 -6.879 -6.416 1.00 94.06 168 GLY A O 1
ATOM 1298 N N . THR A 1 169 ? 15.472 -7.152 -5.645 1.00 93.38 169 THR A N 1
ATOM 1299 C CA . THR A 1 169 ? 15.752 -8.394 -4.917 1.00 93.38 169 THR A CA 1
ATOM 1300 C C . THR A 1 169 ? 15.716 -9.617 -5.852 1.00 93.38 169 THR A C 1
ATOM 1302 O O . THR A 1 169 ? 14.903 -9.657 -6.779 1.00 93.38 169 THR A O 1
ATOM 1305 N N . PRO A 1 170 ? 16.559 -10.648 -5.645 1.00 94.69 170 PRO A N 1
ATOM 1306 C CA . PRO A 1 170 ? 16.534 -11.858 -6.472 1.00 94.69 170 PRO A CA 1
ATOM 1307 C C . PRO A 1 170 ? 15.392 -12.823 -6.114 1.00 94.69 170 PRO A C 1
ATOM 1309 O O . PRO A 1 170 ? 15.122 -13.752 -6.874 1.00 94.69 170 PRO A O 1
ATOM 1312 N N . TYR A 1 171 ? 14.721 -12.634 -4.971 1.00 95.25 171 TYR A N 1
ATOM 1313 C CA . TYR A 1 171 ? 13.699 -13.558 -4.476 1.00 95.25 171 TYR A CA 1
ATOM 1314 C C . TYR A 1 171 ? 12.360 -12.869 -4.290 1.00 95.25 171 TYR A C 1
ATOM 1316 O O . TYR A 1 171 ? 12.249 -11.897 -3.546 1.00 95.25 171 TYR A O 1
ATOM 1324 N N . THR A 1 172 ? 11.325 -13.415 -4.929 1.00 97.38 172 THR A N 1
ATOM 1325 C CA . THR A 1 172 ? 9.978 -12.876 -4.770 1.00 97.38 172 THR A CA 1
ATOM 1326 C C . THR A 1 172 ? 9.478 -13.149 -3.358 1.00 97.38 172 THR A C 1
ATOM 1328 O O . THR A 1 172 ? 9.771 -14.189 -2.754 1.00 97.38 172 THR A O 1
ATOM 1331 N N . ARG A 1 173 ? 8.713 -12.205 -2.815 1.00 97.69 173 ARG A N 1
ATOM 1332 C CA . ARG A 1 173 ? 7.962 -12.411 -1.577 1.00 97.69 173 ARG A CA 1
ATOM 1333 C C . ARG A 1 173 ? 6.503 -12.723 -1.835 1.00 97.69 173 ARG A C 1
ATOM 1335 O O . ARG A 1 173 ? 5.843 -13.151 -0.895 1.00 97.69 173 ARG A O 1
ATOM 1342 N N . TRP A 1 174 ? 6.015 -12.585 -3.063 1.00 98.00 174 TRP A N 1
ATOM 1343 C CA . TRP A 1 174 ? 4.654 -12.962 -3.424 1.00 98.00 174 TRP A CA 1
ATOM 1344 C C . TRP A 1 174 ? 4.496 -14.477 -3.548 1.00 98.00 174 TRP A C 1
ATOM 1346 O O . TRP A 1 174 ? 5.398 -15.168 -4.012 1.00 98.00 174 TRP A O 1
ATOM 1356 N N . THR A 1 175 ? 3.320 -14.996 -3.199 1.00 97.19 175 THR A N 1
ATOM 1357 C CA . THR A 1 175 ? 2.949 -16.395 -3.475 1.00 97.19 175 THR A CA 1
ATOM 1358 C C . THR A 1 175 ? 2.852 -16.674 -4.975 1.00 97.19 175 THR A C 1
ATOM 1360 O O . THR A 1 175 ? 3.174 -17.769 -5.429 1.00 97.19 175 THR A O 1
ATOM 1363 N N . ALA A 1 176 ? 2.466 -15.659 -5.750 1.00 97.25 176 ALA A N 1
ATOM 1364 C CA . ALA A 1 176 ? 2.665 -15.580 -7.189 1.00 97.25 176 ALA A CA 1
ATOM 1365 C C . ALA A 1 176 ? 2.947 -14.121 -7.568 1.00 97.25 176 ALA A C 1
ATOM 1367 O O . ALA A 1 176 ? 2.137 -13.246 -7.278 1.00 97.25 176 ALA A O 1
ATOM 1368 N N . GLN A 1 177 ? 4.087 -13.846 -8.202 1.00 96.62 177 GLN A N 1
ATOM 1369 C CA . GLN A 1 177 ? 4.525 -12.475 -8.489 1.00 96.62 177 GLN A CA 1
ATOM 1370 C C . GLN A 1 177 ? 3.633 -11.735 -9.495 1.00 96.62 177 GLN A C 1
ATOM 1372 O O . GLN A 1 177 ? 3.427 -10.535 -9.362 1.00 96.62 177 GLN A O 1
ATOM 1377 N N . GLY A 1 178 ? 3.105 -12.442 -10.494 1.00 94.00 178 GLY A N 1
ATOM 1378 C CA . GLY A 1 178 ? 2.463 -11.807 -11.643 1.00 94.00 178 GLY A CA 1
ATOM 1379 C C . GLY A 1 178 ? 3.474 -11.241 -12.649 1.00 94.00 178 GLY A C 1
ATOM 1380 O O . GLY A 1 178 ? 4.690 -11.361 -12.486 1.00 94.00 178 GLY A O 1
ATOM 1381 N N . ALA A 1 179 ? 2.952 -10.670 -13.734 1.00 95.50 179 ALA A N 1
ATOM 1382 C CA . ALA A 1 179 ? 3.751 -10.008 -14.763 1.00 95.50 179 ALA A CA 1
ATOM 1383 C C . ALA A 1 179 ? 4.143 -8.581 -14.341 1.00 95.50 179 ALA A C 1
ATOM 1385 O O . ALA A 1 179 ? 3.580 -8.019 -13.402 1.00 95.50 179 ALA A O 1
ATOM 1386 N N . TYR A 1 180 ? 5.061 -7.952 -15.077 1.00 96.75 180 TYR A N 1
ATOM 1387 C CA . TYR A 1 180 ? 5.349 -6.527 -14.904 1.00 96.75 180 TYR A CA 1
ATOM 1388 C C . TYR A 1 180 ? 4.084 -5.682 -15.140 1.00 96.75 180 TYR A C 1
ATOM 1390 O O . TYR A 1 180 ? 3.361 -5.899 -16.112 1.00 96.75 180 TYR A O 1
ATOM 1398 N N . ARG A 1 181 ? 3.800 -4.747 -14.223 1.00 95.50 181 ARG A N 1
ATOM 1399 C CA . ARG A 1 181 ? 2.528 -4.003 -14.070 1.00 95.50 181 ARG A CA 1
ATOM 1400 C C . ARG A 1 181 ? 1.285 -4.850 -13.766 1.00 95.50 181 ARG A C 1
ATOM 1402 O O . ARG A 1 181 ? 0.192 -4.296 -13.650 1.00 95.50 181 ARG A O 1
ATOM 1409 N N . GLY A 1 182 ? 1.439 -6.161 -13.614 1.00 94.81 182 GLY A N 1
ATOM 1410 C CA . GLY A 1 182 ? 0.395 -7.064 -13.150 1.00 94.81 182 GLY A CA 1
ATOM 1411 C C . GLY A 1 182 ? 0.250 -7.030 -11.631 1.00 94.81 182 GLY A C 1
ATOM 1412 O O . GLY A 1 182 ? 1.178 -6.666 -10.911 1.00 94.81 182 GLY A O 1
ATOM 1413 N N . LEU A 1 183 ? -0.930 -7.421 -11.150 1.00 96.94 183 LEU A N 1
ATOM 1414 C CA . LEU A 1 183 ? -1.156 -7.656 -9.726 1.00 96.94 183 LEU A CA 1
ATOM 1415 C C . LEU A 1 183 ? -0.590 -9.036 -9.330 1.00 96.94 183 LEU A C 1
ATOM 1417 O O . LEU A 1 183 ? -0.662 -9.970 -10.136 1.00 96.94 183 LEU A O 1
ATOM 1421 N N . PRO A 1 184 ? -0.080 -9.199 -8.099 1.00 97.19 184 PRO A N 1
ATOM 1422 C CA . PRO A 1 184 ? 0.358 -10.486 -7.589 1.00 97.19 184 PRO A CA 1
ATOM 1423 C C . PRO A 1 184 ? -0.843 -11.379 -7.230 1.00 97.19 184 PRO A C 1
ATOM 1425 O O . PRO A 1 184 ? -2.002 -10.952 -7.218 1.00 97.19 184 PRO A O 1
ATOM 1428 N N . GLY A 1 185 ? -0.569 -12.650 -6.945 1.00 95.88 185 GLY A N 1
ATOM 1429 C CA . GLY A 1 185 ? -1.575 -13.654 -6.603 1.00 95.88 185 GLY A CA 1
ATOM 1430 C C . GLY A 1 185 ? -2.245 -13.415 -5.250 1.00 95.88 185 GLY A C 1
ATOM 1431 O O . GLY A 1 185 ? -1.701 -12.766 -4.360 1.00 95.88 185 GLY A O 1
ATOM 1432 N N . ILE A 1 186 ? -3.441 -13.977 -5.080 1.00 96.56 186 ILE A N 1
ATOM 1433 C CA . ILE A 1 186 ? -4.280 -13.805 -3.879 1.00 96.56 186 ILE A CA 1
ATOM 1434 C C . ILE A 1 186 ? -4.196 -14.964 -2.881 1.00 96.56 186 ILE A C 1
ATOM 1436 O O . ILE A 1 186 ? -4.822 -14.909 -1.823 1.00 96.56 186 ILE A O 1
ATOM 1440 N N . THR A 1 187 ? -3.460 -16.021 -3.213 1.00 96.44 187 THR A N 1
ATOM 1441 C CA . THR A 1 187 ? -3.367 -17.219 -2.379 1.00 96.44 187 THR A CA 1
ATOM 1442 C C . THR A 1 187 ? -2.521 -16.956 -1.143 1.00 96.44 187 THR A C 1
ATOM 1444 O O . THR A 1 187 ? -1.448 -16.360 -1.220 1.00 96.44 187 THR A O 1
ATOM 1447 N N . CYS A 1 188 ? -3.016 -17.425 -0.004 1.00 95.88 188 CYS A N 1
ATOM 1448 C CA . CYS A 1 188 ? -2.283 -17.458 1.253 1.00 95.88 188 CYS A CA 1
ATOM 1449 C C . CYS A 1 188 ? -1.397 -18.707 1.342 1.00 95.88 188 CYS A C 1
ATOM 1451 O O . CYS A 1 188 ? -1.705 -19.726 0.724 1.00 95.88 188 CYS A O 1
ATOM 1453 N N . GLN A 1 189 ? -0.324 -18.615 2.128 1.00 86.06 189 GLN A N 1
ATOM 1454 C CA . GLN A 1 189 ? 0.585 -19.709 2.479 1.00 86.06 189 GLN A CA 1
ATOM 1455 C C . GLN A 1 189 ? 0.890 -19.692 3.974 1.00 86.06 189 GLN A C 1
ATOM 1457 O O . GLN A 1 189 ? 0.878 -18.582 4.563 1.00 86.06 189 GLN A O 1
#